Protein AF-A0A662C7W1-F1 (afdb_monomer_lite)

Structure (mmCIF, N/CA/C/O backbone):
data_AF-A0A662C7W1-F1
#
_entry.id   AF-A0A662C7W1-F1
#
loop_
_atom_site.group_PDB
_atom_site.id
_atom_site.type_symbol
_atom_site.label_atom_id
_atom_site.label_alt_id
_atom_site.label_comp_id
_atom_site.label_asym_id
_atom_site.label_entity_id
_atom_site.label_seq_id
_atom_site.pdbx_PDB_ins_code
_atom_site.Cartn_x
_atom_site.Cartn_y
_atom_site.Cartn_z
_atom_site.occupancy
_atom_site.B_iso_or_equiv
_atom_site.auth_seq_id
_atom_site.auth_comp_id
_atom_site.auth_asym_id
_atom_site.auth_atom_id
_atom_site.pdbx_PDB_model_num
ATOM 1 N N . MET A 1 1 ? 20.748 60.302 4.204 1.00 39.91 1 MET A N 1
ATOM 2 C CA . MET A 1 1 ? 20.118 58.971 4.058 1.00 39.91 1 MET A CA 1
ATOM 3 C C . MET A 1 1 ? 19.161 58.757 5.213 1.00 39.91 1 MET A C 1
ATOM 5 O O . MET A 1 1 ? 19.479 59.117 6.335 1.00 39.91 1 MET A O 1
ATOM 9 N N . HIS A 1 2 ? 17.959 58.301 4.883 1.00 37.44 2 HIS A N 1
ATOM 10 C CA . HIS A 1 2 ? 16.747 58.373 5.692 1.00 37.44 2 HIS A CA 1
ATOM 11 C C . HIS A 1 2 ? 16.745 57.435 6.906 1.00 37.44 2 HIS A C 1
ATOM 13 O O . HIS A 1 2 ? 16.838 56.223 6.739 1.00 37.44 2 HIS A O 1
ATOM 19 N N . HIS A 1 3 ? 16.503 57.978 8.100 1.00 33.84 3 HIS A N 1
ATOM 20 C CA . HIS A 1 3 ? 15.963 57.201 9.214 1.00 33.84 3 HIS A CA 1
ATOM 21 C C . HIS A 1 3 ? 14.438 57.329 9.191 1.00 33.84 3 HIS A C 1
ATOM 23 O O . HIS A 1 3 ? 13.890 58.416 9.371 1.00 33.84 3 HIS A O 1
ATOM 29 N N . LYS A 1 4 ? 13.755 56.221 8.883 1.00 37.25 4 LYS A N 1
ATOM 30 C CA . LYS A 1 4 ? 12.296 56.119 8.945 1.00 37.25 4 LYS A CA 1
ATOM 31 C C . LYS A 1 4 ? 11.876 55.995 10.409 1.00 37.25 4 LYS A C 1
ATOM 33 O O . LYS A 1 4 ? 12.282 55.065 11.098 1.00 37.25 4 LYS A O 1
ATOM 38 N N . LEU A 1 5 ? 11.072 56.956 10.847 1.00 31.69 5 LEU A N 1
ATOM 39 C CA . LEU A 1 5 ? 10.383 56.989 12.129 1.00 31.69 5 LEU A CA 1
ATOM 40 C C . LEU A 1 5 ? 9.289 55.904 12.118 1.00 31.69 5 LEU A C 1
ATOM 42 O O . LEU A 1 5 ? 8.396 55.946 11.272 1.00 31.69 5 LEU A O 1
ATOM 46 N N . LEU A 1 6 ? 9.372 54.920 13.015 1.00 32.22 6 LEU A N 1
ATOM 47 C CA . LEU A 1 6 ? 8.324 53.917 13.210 1.00 32.22 6 LEU A CA 1
ATOM 48 C C . LEU A 1 6 ? 7.385 54.422 14.315 1.00 32.22 6 LEU A C 1
ATOM 50 O O . LEU A 1 6 ? 7.756 54.444 15.486 1.00 32.22 6 LEU A O 1
ATOM 54 N N . TYR A 1 7 ? 6.183 54.857 13.939 1.00 35.62 7 TYR A N 1
ATOM 55 C CA . TYR A 1 7 ? 5.106 55.150 14.885 1.00 35.62 7 TYR A CA 1
ATOM 56 C C . TYR A 1 7 ? 4.456 53.834 15.319 1.00 35.62 7 TYR A C 1
ATOM 58 O O . TYR A 1 7 ? 3.805 53.170 14.515 1.00 35.62 7 TYR A O 1
ATOM 66 N N . ILE A 1 8 ? 4.614 53.464 16.589 1.00 36.38 8 ILE A N 1
ATOM 67 C CA . ILE A 1 8 ? 3.812 52.412 17.219 1.00 36.38 8 ILE A CA 1
ATOM 68 C C . ILE A 1 8 ? 2.593 53.092 17.845 1.00 36.38 8 ILE A C 1
ATOM 70 O O . ILE A 1 8 ? 2.712 53.838 18.814 1.00 36.38 8 ILE A O 1
ATOM 74 N N . PHE A 1 9 ? 1.421 52.852 17.259 1.00 34.59 9 PHE A N 1
ATOM 75 C CA . PHE A 1 9 ? 0.131 53.204 17.843 1.00 34.59 9 PHE A CA 1
ATOM 76 C C . PHE A 1 9 ? -0.230 52.139 18.884 1.00 34.59 9 PHE A C 1
ATOM 78 O O . PHE A 1 9 ? -0.552 51.006 18.533 1.00 34.59 9 PHE A O 1
ATOM 85 N N . LEU A 1 10 ? -0.168 52.496 20.167 1.00 30.09 10 LEU A N 1
ATOM 86 C CA . LEU A 1 10 ? -0.700 51.678 21.253 1.00 30.09 10 LEU A CA 1
ATOM 87 C C . LEU A 1 10 ? -2.169 52.073 21.467 1.00 30.09 10 LEU A C 1
ATOM 89 O O . LEU A 1 10 ? -2.463 53.054 22.147 1.00 30.09 10 LEU A O 1
ATOM 93 N N . LEU A 1 11 ? -3.092 51.342 20.840 1.00 33.44 11 LEU A N 1
ATOM 94 C CA . LEU A 1 11 ? -4.525 51.473 21.108 1.00 33.44 11 LEU A CA 1
ATOM 95 C C . LEU A 1 11 ? -4.892 50.605 22.314 1.00 33.44 11 LEU A C 1
ATOM 97 O O . LEU A 1 11 ? -4.971 49.383 22.221 1.00 33.44 11 LEU A O 1
ATOM 101 N N . VAL A 1 12 ? -5.122 51.258 23.452 1.00 38.72 12 VAL A N 1
ATOM 102 C CA . VAL A 1 12 ? -5.765 50.656 24.622 1.00 38.72 12 VAL A CA 1
ATOM 103 C C . VAL A 1 12 ? -7.270 50.668 24.370 1.00 38.72 12 VAL A C 1
ATOM 105 O O . VAL A 1 12 ? -7.912 51.711 24.480 1.00 38.72 12 VAL A O 1
ATOM 108 N N . PHE A 1 13 ? -7.839 49.517 24.013 1.00 34.19 13 PHE A N 1
ATOM 109 C CA . PHE A 1 13 ? -9.287 49.329 24.046 1.00 34.19 13 PHE A CA 1
ATOM 110 C C . PHE A 1 13 ? -9.707 48.919 25.460 1.00 34.19 13 PHE A C 1
ATOM 112 O O . PHE A 1 13 ? -9.527 47.779 25.880 1.00 34.19 13 PHE A O 1
ATOM 119 N N . LEU A 1 14 ? -10.274 49.879 26.192 1.00 36.47 14 LEU A N 1
ATOM 120 C CA . LEU A 1 14 ? -11.152 49.623 27.330 1.00 36.47 14 LEU A CA 1
ATOM 121 C C . LEU A 1 14 ? -12.483 49.110 26.770 1.00 36.47 14 LEU A C 1
ATOM 123 O O . LEU A 1 14 ? -13.273 49.893 26.245 1.00 36.47 14 LEU A O 1
ATOM 127 N N . ALA A 1 15 ? -12.717 47.802 26.856 1.00 36.62 15 ALA A N 1
ATOM 128 C CA . ALA A 1 15 ? -14.035 47.224 26.633 1.00 36.62 15 ALA A CA 1
ATOM 129 C C . ALA A 1 15 ? -14.691 46.949 27.989 1.00 36.62 15 ALA A C 1
ATOM 131 O O . ALA A 1 15 ? -14.166 46.215 28.827 1.00 36.62 15 ALA A O 1
ATOM 132 N N . SER A 1 16 ? -15.820 47.621 28.192 1.00 37.81 16 SER A N 1
ATOM 133 C CA . SER A 1 16 ? -16.699 47.542 29.347 1.00 37.81 16 SER A CA 1
ATOM 134 C C . SER A 1 16 ? -17.181 46.120 29.627 1.00 37.81 16 SER A C 1
ATOM 136 O O . SER A 1 16 ? -17.559 45.382 28.722 1.00 37.81 16 SER A O 1
ATOM 138 N N . SER A 1 17 ? -17.235 45.794 30.917 1.00 38.53 17 SER A N 1
ATOM 139 C CA . SER A 1 17 ? -17.962 44.654 31.467 1.00 38.53 17 SER A CA 1
ATOM 140 C C . SER A 1 17 ? -19.455 44.769 31.143 1.00 38.53 17 SER A C 1
ATOM 142 O O . SER A 1 17 ? -20.120 45.709 31.583 1.00 38.53 17 SER A O 1
ATOM 144 N N . CYS A 1 18 ? -19.967 43.807 30.381 1.00 36.31 18 CYS A N 1
ATOM 145 C CA . CYS A 1 18 ? -21.354 43.366 30.433 1.00 36.31 18 CYS A CA 1
ATOM 146 C C . CYS A 1 18 ? -21.353 41.841 30.310 1.00 36.31 18 CYS A C 1
ATOM 148 O O . CYS A 1 18 ? -20.955 41.272 29.298 1.00 36.31 18 CYS A O 1
ATOM 150 N N . ASP A 1 19 ? -21.740 41.232 31.421 1.00 43.69 19 ASP A N 1
ATOM 151 C CA . ASP A 1 19 ? -21.987 39.822 31.668 1.00 43.69 19 ASP A CA 1
ATOM 152 C C . ASP A 1 19 ? -23.007 39.243 30.677 1.00 43.69 19 ASP A C 1
ATOM 154 O O . ASP A 1 19 ? -24.147 39.702 30.643 1.00 43.69 19 ASP A O 1
ATOM 158 N N . MET A 1 20 ? -22.599 38.245 29.887 1.00 39.12 20 MET A N 1
ATOM 159 C CA . MET A 1 20 ? -23.494 37.263 29.270 1.00 39.12 20 MET A CA 1
ATOM 160 C C . MET A 1 20 ? -22.739 35.949 29.008 1.00 39.12 20 MET A C 1
ATOM 162 O O . MET A 1 20 ? -21.959 35.854 28.067 1.00 39.12 20 MET A O 1
ATOM 166 N N . GLY A 1 21 ? -23.038 34.938 29.829 1.00 34.22 21 GLY A N 1
ATOM 167 C CA . GLY A 1 21 ? -23.134 33.528 29.428 1.00 34.22 21 GLY A CA 1
ATOM 168 C C . GLY A 1 21 ? -21.837 32.828 29.025 1.00 34.22 21 GLY A C 1
ATOM 169 O O . GLY A 1 21 ? -21.459 32.819 27.860 1.00 34.22 21 GLY A O 1
ATOM 170 N N . GLY A 1 22 ? -21.202 32.157 29.987 1.00 35.81 22 GLY A N 1
ATOM 171 C CA . GLY A 1 22 ? -20.103 31.238 29.715 1.00 35.81 22 GLY A CA 1
ATOM 172 C C . GLY A 1 22 ? -20.559 29.987 28.959 1.00 35.81 22 GLY A C 1
ATOM 173 O O . GLY A 1 22 ? -21.435 29.263 29.427 1.00 35.81 22 GLY A O 1
ATOM 174 N N . GLU A 1 23 ? -19.895 29.690 27.845 1.00 40.47 23 GLU A N 1
ATOM 175 C CA . GLU A 1 23 ? -19.759 28.326 27.341 1.00 40.47 23 GLU A CA 1
ATOM 176 C C . GLU A 1 23 ? -18.405 27.794 27.812 1.00 40.47 23 GLU A C 1
ATOM 178 O O . GLU A 1 23 ? -17.335 28.239 27.392 1.00 40.47 23 GLU A O 1
ATOM 183 N N . GLY A 1 24 ? -18.466 26.892 28.790 1.00 37.59 24 GLY A N 1
ATOM 184 C CA . GLY A 1 24 ? -17.300 26.267 29.385 1.00 37.59 24 GLY A CA 1
ATOM 185 C C . GLY A 1 24 ? -16.669 25.260 28.433 1.00 37.59 24 GLY A C 1
ATOM 186 O O . GLY A 1 24 ? -17.181 24.157 28.265 1.00 37.59 24 GLY A O 1
ATOM 187 N N . GLY A 1 25 ? -15.486 25.588 27.920 1.00 42.88 25 GLY A N 1
ATOM 188 C CA . GLY A 1 25 ? -14.452 24.582 27.689 1.00 42.88 25 GLY A CA 1
ATOM 189 C C . GLY A 1 25 ? -13.950 24.087 29.045 1.00 42.88 25 GLY A C 1
ATOM 190 O O . GLY A 1 25 ? -12.910 24.531 29.521 1.00 42.88 25 GLY A O 1
ATOM 191 N N . GLY A 1 26 ? -14.751 23.266 29.725 1.00 41.22 26 GLY A N 1
ATOM 192 C CA . GLY A 1 26 ? -14.381 22.679 31.007 1.00 41.22 26 GLY A CA 1
ATOM 193 C C . GLY A 1 26 ? -13.356 21.571 30.800 1.00 41.22 26 GLY A C 1
ATOM 194 O O . GLY A 1 26 ? -13.599 20.645 30.027 1.00 41.22 26 GLY A O 1
ATOM 195 N N . GLU A 1 27 ? -12.227 21.640 31.506 1.00 53.50 27 GLU A N 1
ATOM 196 C CA . GLU A 1 27 ? -11.395 20.456 31.720 1.00 53.50 27 GLU A CA 1
ATOM 197 C C . GLU A 1 27 ? -12.266 19.332 32.315 1.00 53.50 27 GLU A C 1
ATOM 199 O O . GLU A 1 27 ? -13.132 19.615 33.154 1.00 53.50 27 GLU A O 1
ATOM 204 N N . PRO A 1 28 ? -12.083 18.067 31.891 1.00 57.25 28 PRO A N 1
ATOM 205 C CA . PRO A 1 28 ? -12.883 16.958 32.388 1.00 57.25 28 PRO A CA 1
ATOM 206 C C . PRO A 1 28 ? -12.831 16.906 33.918 1.00 57.25 28 PRO A C 1
ATOM 208 O O . PRO A 1 28 ? -11.761 16.813 34.521 1.00 57.25 28 PRO A O 1
ATOM 211 N N . GLY A 1 29 ? -14.007 16.976 34.547 1.00 54.88 29 GLY A N 1
ATOM 212 C CA . GLY A 1 29 ? -14.132 16.928 35.998 1.00 54.88 29 GLY A CA 1
ATOM 213 C C . GLY A 1 29 ? -13.579 15.618 36.578 1.00 54.88 29 GLY A C 1
ATOM 214 O O . GLY A 1 29 ? -13.502 14.607 35.865 1.00 54.88 29 GLY A O 1
ATOM 215 N N . PRO A 1 30 ? -13.213 15.603 37.874 1.00 56.12 30 PRO A N 1
ATOM 216 C CA . PRO A 1 30 ? -12.701 14.410 38.540 1.00 56.12 30 PRO A CA 1
ATOM 217 C C . PRO A 1 30 ? -13.696 13.249 38.389 1.00 56.12 30 PRO A C 1
ATOM 219 O O . PRO A 1 30 ? -14.831 13.333 38.851 1.00 56.12 30 PRO A O 1
ATOM 222 N N . GLY A 1 31 ? -13.268 12.180 37.709 1.00 75.62 31 GLY A N 1
ATOM 223 C CA . GLY A 1 31 ? -14.084 10.991 37.428 1.00 75.62 31 GLY A CA 1
ATOM 224 C C . GLY A 1 31 ? -14.527 10.814 35.970 1.00 75.62 31 GLY A C 1
ATOM 225 O O . GLY A 1 31 ? -15.087 9.769 35.653 1.00 75.62 31 GLY A O 1
ATOM 226 N N . THR A 1 32 ? -14.254 11.773 35.079 1.00 84.50 32 THR A N 1
ATOM 227 C CA . THR A 1 32 ? -14.499 11.598 33.634 1.00 84.50 32 THR A CA 1
ATOM 228 C C . THR A 1 32 ? -13.403 10.716 33.026 1.00 84.50 32 THR A C 1
ATOM 230 O O . THR A 1 32 ? -12.219 11.005 33.253 1.00 84.50 32 THR A O 1
ATOM 233 N N . PRO A 1 33 ? -13.747 9.665 32.259 1.00 94.25 33 PRO A N 1
ATOM 234 C CA . PRO A 1 33 ? -12.747 8.841 31.601 1.00 94.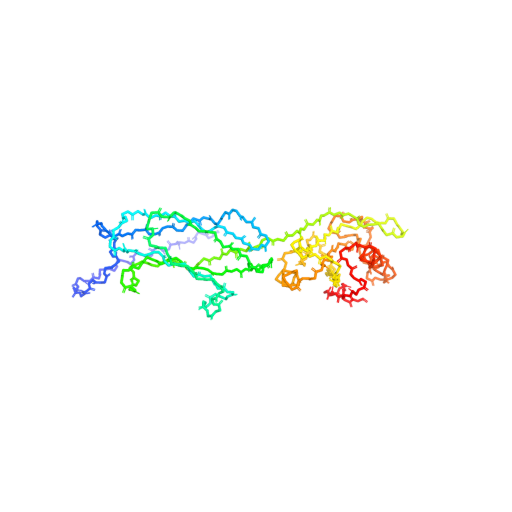25 33 PRO A CA 1
ATOM 235 C C . PRO A 1 33 ? -12.017 9.647 30.525 1.00 94.25 33 PRO A C 1
ATOM 237 O O . PRO A 1 33 ? -12.623 10.426 29.794 1.00 94.25 33 PRO A O 1
ATOM 240 N N . VAL A 1 34 ? -10.706 9.451 30.413 1.00 94.88 34 VAL A N 1
ATOM 241 C CA . VAL A 1 34 ? -9.881 10.068 29.368 1.00 94.88 34 VAL A CA 1
ATOM 242 C C . VAL A 1 34 ? -9.319 8.966 28.492 1.00 94.88 34 VAL A C 1
ATOM 244 O O . VAL A 1 34 ? -8.463 8.195 28.928 1.00 94.88 34 VAL A O 1
ATOM 247 N N . LEU A 1 35 ? -9.800 8.902 27.254 1.00 97.12 35 LEU A N 1
ATOM 248 C CA . LEU A 1 35 ? -9.321 7.973 26.240 1.00 97.12 35 LEU A CA 1
ATOM 249 C C . LEU A 1 35 ? -8.153 8.593 25.472 1.00 97.12 35 LEU A C 1
ATOM 251 O O . LEU A 1 35 ? -8.289 9.650 24.859 1.00 97.12 35 LEU A O 1
ATOM 255 N N . LYS A 1 36 ? -7.009 7.910 25.461 1.00 97.19 36 LYS A N 1
ATOM 256 C CA . LYS A 1 36 ? -5.851 8.276 24.646 1.00 97.19 36 LYS A CA 1
ATOM 257 C C . LYS A 1 36 ? -5.518 7.142 23.688 1.00 97.19 36 LYS A C 1
ATOM 259 O O . LYS A 1 36 ? -5.160 6.052 24.127 1.00 97.19 36 LYS A O 1
ATOM 264 N N . ILE A 1 37 ? -5.593 7.426 22.392 1.00 98.06 37 ILE A N 1
ATOM 265 C CA . ILE A 1 37 ? -5.165 6.493 21.346 1.00 98.06 37 ILE A CA 1
ATOM 266 C C . ILE A 1 37 ? -3.641 6.485 21.259 1.00 98.06 37 ILE A C 1
ATOM 268 O O . ILE A 1 37 ? -3.002 7.537 21.330 1.00 98.06 37 ILE A O 1
ATOM 272 N N . LEU A 1 38 ? -3.075 5.291 21.129 1.00 98.12 38 LEU A N 1
ATOM 273 C CA . LEU A 1 38 ? -1.649 5.051 20.955 1.00 98.12 38 LEU A CA 1
ATOM 274 C C . LEU A 1 38 ? -1.386 4.543 19.532 1.00 98.12 38 LEU A C 1
ATOM 276 O O . LEU A 1 38 ? -2.312 4.126 18.834 1.00 98.12 38 LEU A O 1
ATOM 280 N N . GLU A 1 39 ? -0.123 4.578 19.112 1.00 97.50 39 GLU A N 1
ATOM 281 C CA . GLU A 1 39 ? 0.267 4.093 17.787 1.00 97.50 39 GLU A CA 1
ATOM 282 C C . GLU A 1 39 ? -0.131 2.620 17.590 1.00 97.50 39 GLU A C 1
ATOM 284 O O . GLU A 1 39 ? 0.021 1.808 18.517 1.00 97.50 39 GLU A O 1
ATOM 289 N N . PRO A 1 40 ? -0.626 2.250 16.397 1.00 98.00 40 PRO A N 1
ATOM 290 C CA . PRO A 1 40 ? -0.824 0.857 16.039 1.00 98.00 40 PRO A CA 1
ATOM 291 C C . PRO A 1 40 ? 0.476 0.050 16.133 1.00 98.00 40 PRO A C 1
ATOM 293 O O . PRO A 1 40 ? 1.580 0.561 15.936 1.00 98.00 40 PRO A O 1
ATOM 296 N N . SER A 1 41 ? 0.347 -1.236 16.429 1.00 98.00 41 SER A N 1
ATOM 297 C CA . SER A 1 41 ? 1.464 -2.178 16.525 1.00 98.00 41 SER A CA 1
ATOM 298 C C . SER A 1 41 ? 1.125 -3.486 15.805 1.00 98.00 41 SER A C 1
ATOM 300 O O . SER A 1 41 ? 0.058 -3.608 15.209 1.00 98.00 41 SER A O 1
ATOM 302 N N . ALA A 1 42 ? 2.045 -4.459 15.813 1.00 96.75 42 ALA A N 1
ATOM 303 C CA . ALA A 1 42 ? 1.850 -5.772 15.180 1.00 96.75 42 ALA A CA 1
ATOM 304 C C . ALA A 1 42 ? 1.353 -5.683 13.719 1.00 96.75 42 ALA A C 1
ATOM 306 O O . ALA A 1 42 ? 0.450 -6.406 13.302 1.00 96.75 42 ALA A O 1
ATOM 307 N N . MET A 1 43 ? 1.938 -4.757 12.954 1.00 97.69 43 MET A N 1
ATOM 308 C CA . MET A 1 43 ? 1.568 -4.505 11.563 1.00 97.69 43 MET A CA 1
ATOM 309 C C . MET A 1 43 ? 1.845 -5.732 10.692 1.00 97.69 43 MET A C 1
ATOM 311 O O . MET A 1 43 ? 2.949 -6.278 10.705 1.00 97.69 43 MET A O 1
ATOM 315 N N . SER A 1 44 ? 0.856 -6.124 9.896 1.00 97.56 44 SER A N 1
ATOM 316 C CA . SER A 1 44 ? 0.951 -7.207 8.919 1.00 97.56 44 SER A CA 1
ATOM 317 C C . SER A 1 44 ? 0.229 -6.831 7.626 1.00 97.56 44 SER A C 1
ATOM 319 O O . SER A 1 44 ? -0.444 -5.798 7.548 1.00 97.56 44 SER A O 1
ATOM 321 N N . GLU A 1 45 ? 0.349 -7.683 6.609 1.00 97.56 45 GLU A N 1
ATOM 322 C CA . GLU A 1 45 ? -0.344 -7.476 5.336 1.00 97.56 45 GLU A CA 1
ATOM 323 C C . GLU A 1 45 ? -1.860 -7.576 5.464 1.00 97.56 45 GLU A C 1
ATOM 325 O O . GLU A 1 45 ? -2.571 -7.065 4.620 1.00 97.56 45 GLU A O 1
ATOM 330 N N . THR A 1 46 ? -2.380 -8.237 6.495 1.00 96.88 46 THR A N 1
ATOM 331 C CA . THR A 1 46 ? -3.824 -8.488 6.614 1.00 96.88 46 THR A CA 1
ATOM 332 C C . THR A 1 46 ? -4.393 -8.007 7.937 1.00 96.88 46 THR A C 1
ATOM 334 O O . THR A 1 46 ? -5.513 -8.360 8.298 1.00 96.88 46 THR A O 1
ATOM 337 N N . GLY A 1 47 ? -3.644 -7.202 8.688 1.00 97.88 47 GLY A N 1
ATOM 338 C CA . GLY A 1 47 ? -4.038 -6.869 10.045 1.00 97.88 47 GLY A CA 1
ATOM 339 C C . GLY A 1 47 ? -3.068 -5.976 10.795 1.00 97.88 47 GLY A C 1
ATOM 340 O O . GLY A 1 47 ? -1.937 -5.740 10.366 1.00 97.88 47 GLY A O 1
ATOM 341 N N . PHE A 1 48 ? -3.533 -5.499 11.940 1.00 98.62 48 PHE A N 1
ATOM 342 C CA . PHE A 1 48 ? -2.796 -4.653 12.870 1.00 98.62 48 PHE A CA 1
ATOM 343 C C . PHE A 1 48 ? -3.426 -4.728 14.262 1.00 98.62 48 PHE A C 1
ATOM 345 O O . PHE A 1 48 ? -4.584 -5.117 14.429 1.00 98.62 48 PHE A O 1
ATOM 352 N N . GLN A 1 49 ? -2.667 -4.305 15.268 1.00 98.56 49 GLN A N 1
ATOM 353 C CA . GLN A 1 49 ? -3.146 -4.096 16.626 1.00 98.56 49 GLN A CA 1
ATOM 354 C C . GLN A 1 49 ? -3.404 -2.606 16.867 1.00 98.56 49 GLN A C 1
ATOM 356 O O . GLN A 1 49 ? -2.512 -1.783 16.663 1.00 98.56 49 GLN A O 1
ATOM 361 N N . LEU A 1 50 ? -4.604 -2.254 17.332 1.00 98.62 50 LEU A N 1
ATOM 362 C CA . LEU A 1 50 ? -4.931 -0.907 17.801 1.00 98.62 50 LEU A CA 1
ATOM 363 C C . LEU A 1 50 ? -4.775 -0.833 19.313 1.00 98.62 50 LEU A C 1
ATOM 365 O O . LEU A 1 50 ? -5.225 -1.726 20.022 1.00 98.62 50 LEU A O 1
ATOM 369 N N . ASN A 1 51 ? -4.156 0.244 19.790 1.00 98.31 51 ASN A N 1
ATOM 370 C CA . ASN A 1 51 ? -3.747 0.408 21.180 1.00 98.31 51 ASN A CA 1
ATOM 371 C C . ASN A 1 51 ? -4.342 1.687 21.773 1.00 98.31 51 ASN A C 1
ATOM 373 O O . ASN A 1 51 ? -4.424 2.720 21.103 1.00 98.31 51 ASN A O 1
ATOM 377 N N . TRP A 1 52 ? -4.700 1.653 23.052 1.00 98.25 52 TRP A N 1
ATOM 378 C CA . TRP A 1 52 ? -5.172 2.823 23.786 1.00 98.25 52 TRP A CA 1
ATOM 379 C C . TRP A 1 52 ? -4.809 2.742 25.270 1.00 98.25 52 TRP A C 1
ATOM 381 O O . TRP A 1 52 ? -4.410 1.710 25.803 1.00 98.25 52 TRP A O 1
ATOM 391 N N . SER A 1 53 ? -4.959 3.866 25.959 1.00 97.38 53 SER A N 1
ATOM 392 C CA . SER A 1 53 ? -4.909 3.938 27.416 1.00 97.38 53 SER A CA 1
ATOM 393 C C . SER A 1 53 ? -6.088 4.755 27.919 1.00 97.38 53 SER A C 1
ATOM 395 O O . SER A 1 53 ? -6.385 5.807 27.347 1.00 97.38 53 SER A O 1
ATOM 397 N N . ILE A 1 54 ? -6.723 4.292 28.992 1.00 96.62 54 ILE A N 1
ATOM 398 C CA . ILE A 1 54 ? -7.849 4.976 29.628 1.00 96.62 54 ILE A CA 1
ATOM 399 C C . ILE A 1 54 ? -7.415 5.433 31.017 1.00 96.62 54 ILE A C 1
ATOM 401 O O . ILE A 1 54 ? -7.035 4.617 31.856 1.00 96.62 54 ILE A O 1
ATOM 405 N N . LEU A 1 55 ? -7.471 6.738 31.266 1.00 94.38 55 LEU A N 1
ATOM 406 C CA . LEU A 1 55 ? -7.306 7.301 32.606 1.00 94.38 55 LEU A CA 1
ATOM 407 C C . LEU A 1 55 ? -8.691 7.495 33.229 1.00 94.38 55 LEU A C 1
ATOM 409 O O . LEU A 1 55 ? -9.631 7.844 32.522 1.00 94.38 55 LEU A O 1
ATOM 413 N N . ASN A 1 56 ? -8.812 7.287 34.543 1.00 92.88 56 ASN A N 1
ATOM 414 C CA . ASN A 1 56 ? -10.080 7.353 35.287 1.00 92.88 56 ASN A CA 1
ATOM 415 C C . ASN A 1 56 ? -11.185 6.449 34.691 1.00 92.88 56 ASN A C 1
ATOM 417 O O . ASN A 1 56 ? -12.203 6.965 34.233 1.00 92.88 56 ASN A O 1
ATOM 421 N N . PRO A 1 57 ? -11.012 5.111 34.667 1.00 91.38 57 PRO A N 1
ATOM 422 C CA . PRO A 1 57 ? -11.923 4.199 33.977 1.00 91.38 57 PRO A CA 1
ATOM 423 C C . PRO A 1 57 ? -13.262 4.025 34.721 1.00 91.38 57 PRO A C 1
ATOM 425 O O . PRO A 1 57 ? -13.509 3.009 35.367 1.00 91.38 57 PRO A O 1
ATOM 428 N N . ALA A 1 58 ? -14.124 5.037 34.668 1.00 91.69 58 ALA A N 1
ATOM 429 C CA . ALA A 1 58 ? -15.436 5.063 35.302 1.00 91.69 58 ALA A CA 1
ATOM 430 C C . ALA A 1 58 ? -16.495 5.613 34.335 1.00 91.69 58 ALA A C 1
ATOM 432 O O . ALA A 1 58 ? -16.181 6.343 33.399 1.00 91.69 58 ALA A O 1
ATOM 433 N N . GLY A 1 59 ? -17.765 5.271 34.565 1.00 92.19 59 GLY A N 1
ATOM 434 C CA . GLY A 1 59 ? -18.893 5.830 33.808 1.00 92.19 59 GLY A CA 1
ATOM 435 C C . GLY A 1 59 ? -19.170 5.192 32.441 1.00 92.19 59 GLY A C 1
ATOM 436 O O . GLY A 1 59 ? -20.076 5.651 31.753 1.00 92.19 59 GLY A O 1
ATOM 437 N N . PHE A 1 60 ? -18.454 4.129 32.065 1.00 95.31 60 PHE A N 1
ATOM 438 C CA . PHE A 1 60 ? -18.688 3.326 30.860 1.00 95.31 60 PHE A CA 1
ATOM 439 C C . PHE A 1 60 ? -18.552 1.832 31.184 1.00 95.31 60 PHE A C 1
ATOM 441 O O . PHE A 1 60 ? -17.916 1.465 32.173 1.00 95.31 60 PHE A O 1
ATOM 448 N N . ASN A 1 61 ? -19.175 0.971 30.381 1.00 95.56 61 ASN A N 1
ATOM 449 C CA . ASN A 1 61 ? -19.129 -0.487 30.545 1.00 95.56 61 AS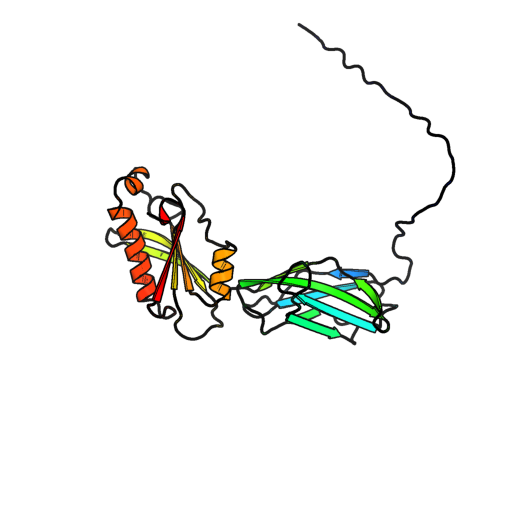N A CA 1
ATOM 450 C C . ASN A 1 61 ? -18.679 -1.228 29.281 1.00 95.56 61 ASN A C 1
ATOM 452 O O . ASN A 1 61 ? -18.539 -2.448 29.309 1.00 95.56 61 ASN A O 1
ATOM 456 N N . THR A 1 62 ? -18.426 -0.485 28.204 1.00 97.31 62 THR A N 1
ATOM 457 C CA . THR A 1 62 ? -18.113 -1.041 26.896 1.00 97.31 62 THR A CA 1
ATOM 458 C C . THR A 1 62 ? -17.087 -0.173 26.174 1.00 97.31 62 THR A C 1
ATOM 460 O O . THR A 1 62 ? -17.172 1.056 26.219 1.00 97.31 62 THR A O 1
ATOM 463 N N . ILE A 1 63 ? -16.138 -0.807 25.485 1.00 98.25 63 ILE A N 1
ATOM 464 C CA . ILE A 1 63 ? -15.261 -0.170 24.495 1.00 98.25 63 ILE A CA 1
ATOM 465 C C . ILE A 1 63 ? -15.708 -0.643 23.114 1.00 98.25 63 ILE A C 1
ATOM 467 O O . ILE A 1 63 ? -15.717 -1.838 22.840 1.00 98.25 63 ILE A O 1
ATOM 471 N N . GLU A 1 64 ? -16.081 0.289 22.252 1.00 98.19 64 GLU A N 1
ATOM 472 C CA . GLU A 1 64 ? -16.431 0.043 20.857 1.00 98.19 64 GLU A CA 1
ATOM 473 C C . GLU A 1 64 ? -15.276 0.491 19.965 1.00 98.19 64 GLU A C 1
ATOM 475 O O . GLU A 1 64 ? -14.713 1.567 20.166 1.00 98.19 64 GLU A O 1
ATOM 480 N N . VAL A 1 65 ? -14.923 -0.321 18.973 1.00 98.44 65 VAL A N 1
ATOM 481 C CA . VAL A 1 65 ? -13.907 0.019 17.977 1.00 98.44 65 VAL A CA 1
ATOM 482 C C . VAL A 1 65 ? -14.468 -0.240 16.590 1.00 98.44 65 VAL A C 1
ATOM 484 O O . VAL A 1 65 ? -14.901 -1.349 16.268 1.00 98.44 65 VAL A O 1
ATOM 487 N N . LEU A 1 66 ? -14.420 0.794 15.761 1.00 98.44 66 LEU A N 1
ATOM 488 C CA . LEU A 1 66 ? -14.875 0.771 14.378 1.00 98.44 66 LEU A CA 1
ATOM 489 C C . LEU A 1 66 ? -13.680 0.937 13.449 1.00 98.44 66 LEU A C 1
ATOM 491 O O . LEU A 1 66 ? -12.863 1.824 13.681 1.00 98.44 66 LEU A O 1
ATOM 495 N N . VAL A 1 67 ? -13.610 0.131 12.389 1.00 98.62 67 VAL A N 1
ATOM 496 C CA . VAL A 1 67 ? -12.613 0.252 11.315 1.00 98.62 67 VAL A CA 1
ATOM 497 C C . VAL A 1 67 ? -13.330 0.346 9.970 1.00 98.62 67 VAL A C 1
ATOM 499 O O . VAL A 1 67 ? -14.157 -0.511 9.651 1.00 98.62 67 VAL A O 1
ATOM 502 N N . SER A 1 68 ? -12.991 1.362 9.180 1.00 98.56 68 SER A N 1
ATOM 503 C CA . SER A 1 68 ? -13.603 1.710 7.894 1.00 98.56 68 SER A CA 1
ATOM 504 C C . SER A 1 68 ? -12.568 1.825 6.776 1.00 98.56 68 SER A C 1
ATOM 506 O O . SER A 1 68 ? -11.408 2.147 7.029 1.00 98.56 68 SER A O 1
ATOM 508 N N . GLU A 1 69 ? -12.994 1.599 5.534 1.00 97.06 69 GLU A N 1
ATOM 509 C CA . GLU A 1 69 ? -12.180 1.837 4.322 1.00 97.06 69 GLU A CA 1
ATOM 510 C C . GLU A 1 69 ? -12.207 3.301 3.839 1.00 97.06 69 GLU A C 1
ATOM 512 O O . GLU A 1 69 ? -11.501 3.663 2.901 1.00 97.06 69 GLU A O 1
ATOM 517 N N . ASP A 1 70 ? -13.030 4.146 4.456 1.00 97.44 70 ASP A N 1
ATOM 518 C CA . ASP A 1 70 ? -13.239 5.553 4.107 1.00 97.44 70 ASP A CA 1
ATOM 519 C C . ASP A 1 70 ? -13.212 6.454 5.349 1.00 97.44 70 ASP A C 1
ATOM 521 O O . ASP A 1 70 ? -13.553 6.033 6.457 1.00 97.44 70 ASP A O 1
ATOM 525 N N . GLU A 1 71 ? -12.811 7.708 5.148 1.00 97.75 71 GLU A N 1
ATOM 526 C CA . GLU A 1 71 ? -12.638 8.697 6.216 1.00 97.75 71 GLU A CA 1
ATOM 527 C C . GLU A 1 71 ? -13.983 9.104 6.840 1.00 97.75 71 GLU A C 1
ATOM 529 O O . GLU A 1 71 ? -14.074 9.386 8.034 1.00 97.75 71 GLU A O 1
ATOM 534 N N . GLU A 1 72 ? -15.053 9.064 6.048 1.00 97.94 72 GLU A N 1
ATOM 535 C CA . GLU A 1 72 ? -16.419 9.377 6.456 1.00 97.94 72 GLU A CA 1
ATOM 536 C C . GLU A 1 72 ? -17.059 8.284 7.328 1.00 97.94 72 GLU A C 1
ATOM 538 O O . GLU A 1 72 ? -18.175 8.466 7.819 1.00 97.94 72 GLU A O 1
ATOM 543 N N . MET A 1 73 ? -16.352 7.170 7.561 1.00 97.50 73 MET A N 1
ATOM 544 C CA . MET A 1 73 ? -16.805 6.033 8.367 1.00 97.50 73 MET A CA 1
ATOM 545 C C . MET A 1 73 ? -18.119 5.414 7.849 1.00 97.50 73 MET A C 1
ATOM 547 O O . MET A 1 73 ? -18.963 4.980 8.635 1.00 97.50 73 MET A O 1
ATOM 551 N N . THR A 1 74 ? -18.307 5.362 6.524 1.00 97.75 74 THR A N 1
ATOM 552 C CA . THR A 1 74 ? -19.510 4.797 5.880 1.00 97.75 74 THR A CA 1
ATOM 553 C C . THR A 1 74 ? -19.344 3.346 5.419 1.00 97.75 74 THR A C 1
ATOM 555 O O . THR A 1 74 ? -20.340 2.643 5.233 1.00 97.75 74 THR A O 1
ATOM 558 N N . LYS A 1 75 ? -18.107 2.859 5.276 1.00 97.62 75 LYS A N 1
ATOM 559 C CA . LYS A 1 75 ? -17.745 1.498 4.852 1.00 97.62 75 LYS A CA 1
ATOM 560 C C . LYS A 1 75 ? -17.045 0.735 5.975 1.00 97.62 75 LYS A C 1
ATOM 562 O O . LYS A 1 75 ? -15.883 0.341 5.854 1.00 97.62 75 LYS A O 1
ATOM 567 N N . ILE A 1 76 ? -17.772 0.508 7.068 1.00 98.19 76 ILE A N 1
ATOM 568 C CA . ILE A 1 76 ? -17.267 -0.256 8.213 1.00 98.19 76 ILE A CA 1
ATOM 569 C C . ILE A 1 76 ? -16.978 -1.701 7.789 1.00 98.19 76 ILE A C 1
ATOM 571 O O . ILE A 1 76 ? -17.886 -2.445 7.419 1.00 98.19 76 ILE A O 1
ATOM 575 N N . VAL A 1 77 ? -15.713 -2.105 7.879 1.00 98.06 77 VAL A N 1
ATOM 576 C CA . VAL A 1 77 ? -15.244 -3.461 7.548 1.00 98.06 77 VAL A CA 1
ATOM 577 C C . VAL A 1 77 ? -14.972 -4.310 8.782 1.00 98.06 77 VAL A C 1
ATOM 579 O O . VAL A 1 77 ? -15.031 -5.538 8.711 1.00 98.06 77 VAL A O 1
ATOM 582 N N . LYS A 1 78 ? -14.684 -3.676 9.924 1.00 98.12 78 LYS A N 1
ATOM 583 C CA . LYS A 1 78 ? -14.566 -4.355 11.214 1.00 98.12 78 LYS A CA 1
ATOM 584 C C . LYS A 1 78 ? -15.255 -3.551 12.304 1.00 98.12 78 LYS A C 1
ATOM 586 O O . LYS A 1 78 ? -15.182 -2.325 12.349 1.00 98.12 78 LYS A O 1
ATOM 591 N N . PHE A 1 79 ? -15.878 -4.291 13.203 1.00 97.12 79 PHE A N 1
ATOM 592 C CA . PHE A 1 79 ? -16.508 -3.802 14.413 1.00 97.12 79 PHE A CA 1
ATOM 593 C C . PHE A 1 79 ? -16.094 -4.730 15.542 1.00 97.12 79 PHE A C 1
ATOM 595 O O . PHE A 1 79 ? -16.118 -5.953 15.372 1.00 97.12 79 PHE A O 1
ATOM 602 N N . MET A 1 80 ? -15.751 -4.171 16.692 1.00 97.69 80 MET A N 1
ATOM 603 C CA . MET A 1 80 ? -15.719 -4.956 17.912 1.00 97.69 80 MET A CA 1
ATOM 604 C C . MET A 1 80 ? -16.245 -4.154 19.094 1.00 97.69 80 MET A C 1
ATOM 606 O O . MET A 1 80 ? -16.156 -2.928 19.153 1.00 97.69 80 MET A O 1
ATOM 610 N N . GLU A 1 81 ? -16.799 -4.913 20.028 1.00 96.88 81 GLU A N 1
ATOM 611 C CA . GLU A 1 81 ? -17.316 -4.445 21.293 1.00 96.88 81 GLU A CA 1
ATOM 612 C C . GLU A 1 81 ? -16.655 -5.258 22.413 1.00 96.88 81 GLU A C 1
ATOM 614 O O . GLU A 1 81 ? -16.738 -6.489 22.434 1.00 96.88 81 GLU A O 1
ATOM 619 N N . LEU A 1 82 ? -15.960 -4.582 23.327 1.00 96.81 82 LEU A N 1
ATOM 620 C CA . LEU A 1 82 ? -15.283 -5.187 24.472 1.00 96.81 82 LEU A CA 1
ATOM 621 C C . LEU A 1 82 ? -16.030 -4.824 25.750 1.00 96.81 82 LEU A C 1
ATOM 623 O O . LEU A 1 82 ? -16.141 -3.651 26.106 1.00 96.81 82 LEU A O 1
ATOM 627 N N . ASN A 1 83 ? -16.479 -5.848 26.472 1.00 95.19 83 ASN A N 1
ATOM 628 C CA . ASN A 1 83 ? -17.030 -5.697 27.822 1.00 95.19 83 ASN A CA 1
ATOM 629 C C . ASN A 1 83 ? -15.933 -5.668 28.899 1.00 95.19 83 ASN A C 1
ATOM 631 O O . ASN A 1 83 ? -16.174 -5.245 30.028 1.00 95.19 83 ASN A O 1
ATOM 635 N N . ASP A 1 84 ? -14.718 -6.106 28.557 1.00 94.31 84 ASP A N 1
ATOM 636 C CA . ASP A 1 84 ? -13.540 -5.886 29.390 1.00 94.31 84 ASP A CA 1
ATOM 637 C C . ASP A 1 84 ? -13.010 -4.465 29.165 1.00 94.31 84 ASP A C 1
ATOM 639 O O . ASP A 1 84 ? -12.208 -4.208 28.268 1.00 94.31 84 ASP A O 1
ATOM 643 N N . ILE A 1 85 ? -13.462 -3.535 30.006 1.00 93.44 85 ILE A N 1
ATOM 644 C CA . ILE A 1 85 ? -13.046 -2.128 29.967 1.00 93.44 85 ILE A CA 1
ATOM 645 C C . ILE A 1 85 ? -11.570 -1.905 30.336 1.00 93.44 85 ILE A C 1
ATOM 647 O O . ILE A 1 85 ? -11.081 -0.781 30.230 1.00 93.44 85 ILE A O 1
ATOM 651 N N . SER A 1 86 ? -10.867 -2.946 30.798 1.00 94.00 86 SER A N 1
ATOM 652 C CA . SER A 1 86 ? -9.432 -2.890 31.087 1.00 94.00 86 SER A CA 1
ATOM 653 C C . SER A 1 86 ? -8.561 -3.295 29.897 1.00 94.00 86 SER A C 1
ATOM 655 O O . SER A 1 86 ? -7.346 -3.081 29.937 1.00 94.00 86 SER A O 1
ATOM 657 N N . ALA A 1 87 ? -9.165 -3.830 28.828 1.00 95.81 87 ALA A N 1
ATOM 658 C CA . ALA A 1 87 ? -8.465 -4.187 27.605 1.00 95.81 87 ALA A CA 1
ATOM 659 C C . ALA A 1 87 ? -7.729 -2.953 27.043 1.00 95.81 87 ALA A C 1
ATOM 661 O O . ALA A 1 87 ? -8.376 -1.936 26.782 1.00 95.81 87 ALA A O 1
ATOM 662 N N . PRO A 1 88 ? -6.396 -3.005 26.852 1.00 96.56 88 PRO A N 1
ATOM 663 C CA . PRO A 1 88 ? -5.630 -1.863 26.351 1.00 96.56 88 PRO A CA 1
ATOM 664 C C . PRO A 1 88 ? -5.459 -1.876 24.828 1.00 96.56 88 PRO A C 1
ATOM 666 O O . PRO A 1 88 ? -4.852 -0.966 24.262 1.00 96.56 88 PRO A O 1
ATOM 669 N N . TYR A 1 89 ? -5.923 -2.932 24.163 1.00 98.06 89 TYR A N 1
ATOM 670 C CA . TYR A 1 89 ? -5.747 -3.104 22.734 1.00 98.06 89 TYR A CA 1
ATOM 671 C C . TYR A 1 89 ? -6.768 -4.062 22.143 1.00 98.06 89 TYR A C 1
ATOM 673 O O . TYR A 1 89 ? -7.475 -4.790 22.843 1.00 98.06 89 TYR A O 1
ATOM 681 N N . VAL A 1 90 ? -6.737 -4.119 20.819 1.00 98.31 90 VAL A N 1
ATOM 682 C CA . VAL A 1 90 ? -7.329 -5.197 20.043 1.00 98.31 90 VAL A CA 1
ATOM 683 C C . VAL A 1 90 ? -6.562 -5.472 18.767 1.00 98.31 90 VAL A C 1
ATOM 685 O O . VAL A 1 90 ? -5.891 -4.593 18.236 1.00 98.31 90 VAL A O 1
ATOM 688 N N . ILE A 1 91 ? -6.687 -6.693 18.266 1.00 98.00 91 ILE A N 1
ATOM 689 C CA . ILE A 1 91 ? -6.079 -7.137 17.024 1.00 98.00 91 ILE A CA 1
ATOM 690 C C . ILE A 1 91 ? -7.182 -7.309 15.984 1.00 98.00 91 ILE A C 1
ATOM 692 O O . ILE A 1 91 ? -8.198 -7.951 16.250 1.00 98.00 91 ILE A O 1
ATOM 696 N N . PHE A 1 92 ? -6.956 -6.743 14.804 1.00 98.12 92 PHE A N 1
ATOM 697 C CA . PHE A 1 92 ? -7.751 -6.992 13.611 1.00 98.12 92 PHE A CA 1
ATOM 698 C C . PHE A 1 92 ? -6.926 -7.772 12.594 1.00 98.12 92 PHE A C 1
ATOM 700 O O . PHE A 1 92 ? -5.752 -7.476 12.381 1.00 98.12 92 PHE A O 1
ATOM 707 N N . ASP A 1 93 ? -7.568 -8.742 11.956 1.00 96.88 93 ASP A N 1
ATOM 708 C CA . ASP A 1 93 ? -7.034 -9.630 10.927 1.00 96.88 93 ASP A CA 1
ATOM 709 C C . ASP A 1 93 ? -7.988 -9.716 9.718 1.00 96.88 93 ASP A C 1
ATOM 711 O O . ASP A 1 93 ? -9.092 -9.166 9.734 1.00 96.88 93 ASP A O 1
ATOM 715 N N . GLY A 1 94 ? -7.584 -10.395 8.640 1.00 95.56 94 GLY A N 1
ATOM 716 C CA . GLY A 1 94 ? -8.416 -10.575 7.441 1.00 95.56 94 GLY A CA 1
ATOM 717 C C . GLY A 1 94 ? -8.790 -9.272 6.719 1.00 95.56 94 GLY A C 1
ATOM 718 O O . GLY A 1 94 ? -9.848 -9.200 6.097 1.00 95.56 94 GLY A O 1
ATOM 719 N N . LEU A 1 95 ? -7.963 -8.235 6.849 1.00 97.00 95 LEU A N 1
ATOM 720 C CA . LEU A 1 95 ? -8.046 -6.985 6.097 1.00 97.00 95 LEU A CA 1
ATOM 721 C C . LEU A 1 95 ? -7.297 -7.107 4.762 1.00 97.00 95 LEU A C 1
ATOM 723 O O . LEU A 1 95 ? -6.456 -7.992 4.590 1.00 97.00 95 LEU A O 1
ATOM 727 N N . LYS A 1 96 ? -7.594 -6.211 3.817 1.00 95.94 96 LYS A N 1
ATOM 728 C CA . LYS A 1 96 ? -6.830 -6.098 2.570 1.00 95.94 96 LYS A CA 1
ATOM 729 C C . LYS A 1 96 ? -5.465 -5.486 2.866 1.00 95.94 96 LYS A C 1
ATOM 731 O O . LYS A 1 96 ? -5.385 -4.528 3.629 1.00 95.94 96 LYS A O 1
ATOM 736 N N . GLY A 1 97 ? -4.422 -6.014 2.231 1.00 97.06 97 GLY A N 1
ATOM 737 C CA . GLY A 1 97 ? -3.073 -5.458 2.319 1.00 97.06 97 GLY A CA 1
ATOM 738 C C . GLY A 1 97 ? -2.902 -4.173 1.533 1.00 97.06 97 GLY A C 1
ATOM 739 O O . GLY A 1 97 ? -3.777 -3.798 0.755 1.00 97.06 97 GLY A O 1
ATOM 740 N N . ALA A 1 98 ? -1.790 -3.471 1.774 1.00 97.44 98 ALA A N 1
ATOM 741 C CA . ALA A 1 98 ? -1.501 -2.161 1.177 1.00 97.44 98 ALA A CA 1
ATOM 742 C C . ALA A 1 98 ? -2.663 -1.140 1.250 1.00 97.44 98 ALA A C 1
ATOM 744 O O . ALA A 1 98 ? -2.744 -0.231 0.425 1.00 97.44 98 ALA A O 1
ATOM 745 N N . THR A 1 99 ? -3.571 -1.279 2.220 1.00 97.31 99 THR A N 1
ATOM 746 C CA . THR A 1 99 ? -4.801 -0.489 2.314 1.00 97.31 99 THR A CA 1
ATOM 747 C C . THR A 1 99 ? -4.765 0.416 3.539 1.00 97.31 99 THR A C 1
ATOM 749 O O . THR A 1 99 ? -4.412 -0.009 4.643 1.00 97.31 99 THR A O 1
ATOM 752 N N . THR A 1 100 ? -5.129 1.685 3.346 1.00 97.31 100 THR A N 1
ATOM 753 C CA . THR A 1 100 ? -5.355 2.625 4.445 1.00 97.31 100 THR A CA 1
ATOM 754 C C . THR A 1 100 ? -6.753 2.411 5.017 1.00 97.31 100 THR A C 1
ATOM 756 O O . THR A 1 100 ? -7.740 2.465 4.291 1.00 97.31 100 THR A O 1
ATOM 759 N N . TYR A 1 101 ? -6.822 2.221 6.327 1.00 98.38 101 TYR A N 1
ATOM 760 C CA . TYR A 1 101 ? -8.047 2.134 7.103 1.00 98.38 101 TYR A CA 1
ATOM 761 C C . TYR A 1 101 ? -8.166 3.325 8.044 1.00 98.38 101 TYR A C 1
ATOM 763 O O . TYR A 1 101 ? -7.164 3.847 8.541 1.00 98.38 101 TYR A O 1
ATOM 771 N N . PHE A 1 102 ? -9.403 3.704 8.335 1.00 98.62 102 PHE A N 1
ATOM 772 C CA . PHE A 1 102 ? -9.758 4.723 9.311 1.00 98.62 102 PHE A CA 1
ATOM 773 C C . PHE A 1 102 ? -10.441 4.068 10.500 1.00 98.62 102 PHE A C 1
ATOM 775 O O . PHE A 1 102 ? -11.154 3.081 10.337 1.00 98.62 102 PHE A O 1
ATOM 782 N N . TYR A 1 103 ? -10.208 4.571 11.707 1.00 98.69 103 TYR A N 1
ATOM 783 C CA . TYR A 1 103 ? -10.793 3.976 12.899 1.00 98.69 103 TYR A CA 1
ATOM 784 C C . TYR A 1 103 ? -11.129 4.993 13.980 1.00 98.69 103 TYR A C 1
ATOM 786 O O . TYR A 1 103 ? -10.531 6.071 14.071 1.00 98.69 103 TYR A O 1
ATOM 794 N N . LYS A 1 104 ? -12.078 4.597 14.828 1.00 98.38 104 LYS A N 1
ATOM 795 C CA . LYS A 1 104 ? -12.461 5.289 16.059 1.00 98.38 104 LYS A CA 1
ATOM 796 C C . LYS A 1 104 ? -12.598 4.292 17.197 1.00 98.38 104 LYS A C 1
ATOM 798 O O . LYS A 1 104 ? -12.975 3.142 16.974 1.00 98.38 104 LYS A O 1
ATOM 803 N N . VAL A 1 105 ? -12.302 4.758 18.405 1.00 98.44 105 VAL A N 1
ATOM 804 C CA . VAL A 1 105 ? -12.550 4.026 19.647 1.00 98.44 105 VAL A CA 1
ATOM 805 C C . VAL A 1 105 ? -13.482 4.864 20.508 1.00 98.44 105 VAL A C 1
ATOM 807 O O . VAL A 1 105 ? -13.213 6.044 20.744 1.00 98.44 105 VAL A O 1
ATOM 810 N N . SER A 1 106 ? -14.553 4.251 20.993 1.00 98.00 106 SER A N 1
ATOM 811 C CA . SER A 1 106 ? -15.592 4.924 21.763 1.00 98.00 106 SER A CA 1
ATOM 812 C C . SER A 1 106 ? -15.847 4.176 23.064 1.00 98.00 106 SER A C 1
ATOM 814 O O . SER A 1 106 ? -15.995 2.958 23.092 1.00 98.00 106 SER A O 1
ATOM 816 N N . LEU A 1 107 ? -15.897 4.910 24.169 1.00 98.00 107 LEU A N 1
ATOM 817 C CA . LEU A 1 107 ? -16.306 4.404 25.473 1.00 98.00 107 LEU A CA 1
ATOM 818 C C . LEU A 1 107 ? -17.815 4.586 25.587 1.00 98.00 107 LEU A C 1
ATOM 820 O O . LEU A 1 107 ? -18.309 5.708 25.447 1.00 98.00 107 LEU A O 1
ATOM 824 N N . LYS A 1 108 ? -18.553 3.504 25.832 1.00 97.12 108 LYS A N 1
ATOM 825 C CA . LYS A 1 108 ? -20.020 3.511 25.844 1.00 97.12 108 LYS A CA 1
ATOM 826 C C . LYS A 1 108 ? -20.581 3.052 27.181 1.00 97.12 108 LYS A C 1
ATOM 828 O O . LYS A 1 108 ? -20.007 2.209 27.869 1.00 97.12 108 LYS A O 1
ATOM 833 N N . ASN A 1 109 ? -21.734 3.610 27.528 1.00 95.50 109 ASN A N 1
ATOM 834 C CA . ASN A 1 109 ? -22.559 3.176 28.645 1.00 95.50 109 ASN A CA 1
ATOM 835 C C . ASN A 1 109 ? -23.982 2.941 28.147 1.00 95.50 109 ASN A C 1
ATOM 837 O O . ASN A 1 109 ? -24.624 3.870 27.658 1.00 95.50 109 ASN A O 1
ATOM 841 N N . GLN A 1 110 ? -24.467 1.702 28.247 1.00 89.56 110 GLN A N 1
ATOM 842 C CA . GLN A 1 110 ? -25.816 1.327 27.793 1.00 89.56 110 GLN A CA 1
ATOM 843 C C . GLN A 1 110 ? -26.110 1.795 26.349 1.00 89.56 110 GLN A C 1
ATOM 845 O O . GLN A 1 110 ? -27.190 2.293 26.043 1.00 89.56 110 GLN A O 1
ATOM 850 N N . GLY A 1 111 ? -25.112 1.690 25.465 1.00 87.81 111 GLY A N 1
ATOM 851 C CA . GLY A 1 111 ? -25.215 2.090 24.058 1.00 87.81 111 GLY A CA 1
ATOM 852 C C . GLY A 1 111 ? -24.998 3.581 23.771 1.00 87.81 111 GLY A C 1
ATOM 853 O O . GLY A 1 111 ? -24.783 3.934 22.614 1.00 87.81 111 GLY A O 1
ATOM 854 N N . SER A 1 112 ? -24.975 4.450 24.786 1.00 94.75 112 SER A N 1
ATOM 855 C CA . SER A 1 112 ? -24.651 5.875 24.617 1.00 94.75 112 SER A CA 1
ATOM 856 C C . SER A 1 112 ? -23.142 6.099 24.644 1.00 94.75 112 SER A C 1
ATOM 858 O O . SER A 1 112 ? -22.455 5.542 25.499 1.00 94.75 112 SER A O 1
ATOM 860 N N . ILE A 1 113 ? -22.628 6.930 23.737 1.00 95.94 113 ILE A N 1
ATOM 861 C CA . ILE A 1 113 ? -21.218 7.340 23.731 1.00 95.94 113 ILE A CA 1
ATOM 862 C C . ILE A 1 113 ? -20.967 8.282 24.912 1.00 95.94 113 ILE A C 1
ATOM 864 O O . ILE A 1 113 ? -21.660 9.282 25.077 1.00 95.94 113 ILE A O 1
ATOM 868 N N . VAL A 1 114 ? -19.965 7.946 25.722 1.00 96.31 114 VAL A N 1
ATOM 869 C CA . VAL A 1 114 ? -19.467 8.761 26.839 1.00 96.31 114 VAL A CA 1
ATOM 870 C C . VAL A 1 114 ? -18.256 9.571 26.386 1.00 96.31 114 VAL A C 1
ATOM 872 O O . VAL A 1 114 ? -18.177 10.767 26.641 1.00 96.31 114 VAL A O 1
ATOM 875 N N . VAL A 1 115 ? -17.324 8.916 25.691 1.00 96.94 115 VAL A N 1
ATOM 876 C CA . VAL A 1 115 ? -16.133 9.520 25.079 1.00 96.94 115 VAL A CA 1
ATOM 877 C C . VAL A 1 115 ? -15.896 8.834 23.746 1.00 96.94 115 VAL A C 1
ATOM 879 O O . VAL A 1 115 ? -16.055 7.622 23.644 1.00 96.94 115 VAL A O 1
ATOM 882 N N . GLU A 1 116 ? -15.478 9.585 22.740 1.00 97.38 116 GLU A N 1
ATOM 883 C CA . GLU A 1 116 ? -15.055 9.059 21.446 1.00 97.38 116 GLU A CA 1
ATOM 884 C C . GLU A 1 116 ? -13.703 9.670 21.082 1.00 97.38 116 GLU A C 1
ATOM 886 O O . GLU A 1 116 ? -13.424 10.827 21.403 1.00 97.38 116 GLU A O 1
ATOM 891 N N . SER A 1 117 ? -12.838 8.879 20.454 1.00 97.88 117 SER A N 1
ATOM 892 C CA . SER A 1 117 ? -11.568 9.369 19.938 1.00 97.88 117 SER A CA 1
ATOM 893 C C . SER A 1 117 ? -11.753 10.217 18.682 1.00 97.88 117 SER A C 1
ATOM 895 O O . SER A 1 117 ? -12.679 10.006 17.899 1.00 97.88 117 SER A O 1
ATOM 897 N N . ASP A 1 118 ? -10.771 11.068 18.387 1.00 97.62 118 ASP A N 1
ATOM 898 C CA . ASP A 1 118 ? -10.613 11.584 17.026 1.00 97.62 118 ASP A CA 1
ATOM 899 C C . ASP A 1 118 ? -10.511 10.432 16.019 1.00 97.62 118 ASP A C 1
ATOM 901 O O . ASP A 1 118 ? -10.076 9.322 16.356 1.00 97.62 118 ASP A O 1
ATOM 905 N N . LEU A 1 119 ? -10.840 10.727 14.762 1.00 98.12 119 LEU A N 1
ATOM 906 C CA . LEU A 1 119 ? -10.579 9.814 13.662 1.00 98.12 119 LEU A CA 1
ATOM 907 C C . LEU A 1 119 ? -9.070 9.581 13.530 1.00 98.12 119 LEU A C 1
ATOM 909 O O . LEU A 1 119 ? -8.273 10.523 13.464 1.00 98.12 119 LEU A O 1
ATOM 913 N N . LYS A 1 120 ? -8.674 8.313 13.491 1.00 98.44 120 LYS A N 1
ATOM 914 C CA . LYS A 1 120 ? -7.293 7.891 13.256 1.00 98.44 120 LYS A CA 1
ATOM 915 C C . LYS A 1 120 ? -7.217 7.058 11.990 1.00 98.44 120 LYS A C 1
ATOM 917 O O . LYS A 1 120 ? -8.233 6.604 11.474 1.00 98.44 120 LYS A O 1
ATOM 922 N N . ARG A 1 121 ? -5.999 6.867 11.491 1.00 97.88 121 ARG A N 1
ATOM 923 C CA . ARG A 1 121 ? -5.724 6.041 10.316 1.00 97.88 121 ARG A CA 1
ATOM 924 C C . ARG A 1 121 ? -4.563 5.102 10.564 1.00 97.88 121 ARG A C 1
ATOM 926 O O . ARG A 1 121 ? -3.679 5.401 11.363 1.00 97.88 121 ARG A O 1
ATOM 933 N N . VAL A 1 122 ? -4.570 3.995 9.848 1.00 98.12 122 VAL A N 1
ATOM 934 C CA . VAL A 1 122 ? -3.558 2.944 9.897 1.00 98.12 122 VAL A CA 1
ATOM 935 C C . VAL A 1 122 ? -3.479 2.291 8.521 1.00 98.12 122 VAL A C 1
ATOM 937 O O . VAL A 1 122 ? -4.469 2.258 7.799 1.00 98.12 122 VAL A O 1
ATOM 940 N N . GLU A 1 123 ? -2.311 1.802 8.124 1.00 97.38 123 GLU A N 1
ATOM 941 C CA . GLU A 1 123 ? -2.118 1.160 6.822 1.00 97.38 123 GLU A CA 1
ATOM 942 C C . GLU A 1 123 ? -1.545 -0.242 7.016 1.00 97.38 123 GLU A C 1
ATOM 944 O O . GLU A 1 123 ? -0.500 -0.402 7.643 1.00 97.38 123 GLU A O 1
ATOM 949 N N . THR A 1 124 ? -2.224 -1.261 6.490 1.00 98.19 124 THR A N 1
ATOM 950 C CA . THR A 1 124 ? -1.688 -2.632 6.433 1.00 98.19 124 THR A CA 1
ATOM 951 C C . THR A 1 124 ? -0.444 -2.678 5.553 1.00 98.19 124 THR A C 1
ATOM 953 O O . THR A 1 124 ? -0.379 -1.983 4.536 1.00 98.19 124 THR A O 1
ATOM 956 N N . SER A 1 125 ? 0.520 -3.528 5.891 1.00 97.56 125 SER A N 1
ATOM 957 C CA . SER A 1 125 ? 1.779 -3.591 5.152 1.00 97.56 125 SER A CA 1
ATOM 958 C C . SER A 1 125 ? 1.651 -4.299 3.794 1.00 97.56 125 SER A C 1
ATOM 960 O O . SER A 1 125 ? 0.600 -4.818 3.417 1.00 97.56 125 SER A O 1
ATOM 962 N N . PHE A 1 126 ? 2.747 -4.275 3.041 1.00 98.06 126 PHE A N 1
ATOM 963 C CA . PHE A 1 126 ? 2.991 -5.059 1.834 1.00 98.06 126 PHE A CA 1
ATOM 964 C C . PHE A 1 126 ? 4.505 -5.247 1.678 1.00 98.06 126 PHE A C 1
ATOM 966 O O . PHE A 1 126 ? 5.290 -4.519 2.300 1.00 98.06 126 PHE A O 1
ATOM 973 N N . LYS A 1 127 ? 4.938 -6.215 0.869 1.00 98.19 127 LYS A N 1
ATOM 974 C CA . LYS A 1 127 ? 6.358 -6.406 0.559 1.00 98.19 127 LYS A CA 1
ATOM 975 C C . LYS A 1 127 ? 6.819 -5.407 -0.481 1.00 98.19 127 LYS A C 1
ATOM 977 O O . LYS A 1 127 ? 6.114 -5.119 -1.442 1.00 98.19 127 LYS A O 1
ATOM 982 N N . MET A 1 128 ? 8.034 -4.907 -0.290 1.00 98.12 128 MET A N 1
ATOM 983 C CA . MET A 1 128 ? 8.731 -4.088 -1.267 1.00 98.12 128 MET A CA 1
ATOM 984 C C . MET A 1 128 ? 10.211 -4.451 -1.254 1.00 98.12 128 MET A C 1
ATOM 986 O O . MET A 1 128 ? 10.946 -4.099 -0.331 1.00 98.12 128 MET A O 1
ATOM 990 N N . GLU A 1 129 ? 10.643 -5.152 -2.288 1.00 98.12 129 GLU A N 1
ATOM 991 C CA . GLU A 1 129 ? 12.031 -5.556 -2.477 1.00 98.12 129 GLU A CA 1
ATOM 992 C C . GLU A 1 129 ? 12.766 -4.515 -3.310 1.00 98.12 129 GLU A C 1
ATOM 994 O O . GLU A 1 129 ? 12.157 -3.829 -4.123 1.00 98.12 129 GLU A O 1
ATOM 999 N N . SER A 1 130 ? 14.070 -4.356 -3.090 1.00 98.31 130 SER A N 1
ATOM 1000 C CA . SER A 1 130 ? 14.918 -3.446 -3.867 1.00 98.31 130 SER A CA 1
ATOM 1001 C C . SER A 1 130 ? 16.081 -4.225 -4.462 1.00 98.31 130 SER A C 1
ATOM 1003 O O . SER A 1 130 ? 16.761 -4.959 -3.748 1.00 98.31 130 SER A O 1
ATOM 1005 N N . PHE A 1 131 ? 16.304 -4.063 -5.759 1.00 98.56 131 PHE A N 1
ATOM 1006 C CA . PHE A 1 131 ? 17.319 -4.786 -6.522 1.00 98.56 131 PHE A CA 1
ATOM 1007 C C . PHE A 1 131 ? 17.700 -3.983 -7.771 1.00 98.56 131 PHE A C 1
ATOM 1009 O O . PHE A 1 131 ? 17.188 -2.885 -7.992 1.00 98.56 131 PHE A O 1
ATOM 1016 N N . ASN A 1 132 ? 18.614 -4.517 -8.578 1.00 98.56 132 ASN A N 1
ATOM 1017 C CA . ASN A 1 132 ? 18.984 -3.922 -9.855 1.00 98.56 132 ASN A CA 1
ATOM 1018 C C . ASN A 1 132 ? 18.668 -4.882 -11.001 1.00 98.56 132 ASN A C 1
ATOM 1020 O O . ASN A 1 132 ? 19.025 -6.057 -10.930 1.00 98.56 132 ASN A O 1
ATOM 1024 N N . LEU A 1 133 ? 18.047 -4.365 -12.058 1.00 98.44 133 LEU A N 1
ATOM 1025 C CA . LEU A 1 133 ? 17.938 -5.051 -13.343 1.00 98.44 133 LEU A CA 1
ATOM 1026 C C . LEU A 1 133 ? 19.194 -4.781 -14.166 1.00 98.44 133 LEU A C 1
ATOM 1028 O O . LEU A 1 133 ? 19.749 -3.688 -14.086 1.00 98.44 133 LEU A O 1
ATOM 1032 N N . LEU A 1 134 ? 19.618 -5.749 -14.973 1.00 98.31 134 LEU A N 1
ATOM 1033 C CA . LEU A 1 134 ? 20.706 -5.567 -15.928 1.00 98.31 134 LEU A CA 1
ATOM 1034 C C . LEU A 1 134 ? 20.124 -5.513 -17.340 1.00 98.31 134 LEU A C 1
ATOM 1036 O O . LEU A 1 134 ? 19.407 -6.424 -17.744 1.00 98.31 134 LEU A O 1
ATOM 1040 N N . THR A 1 135 ? 20.433 -4.458 -18.085 1.00 98.19 135 THR A N 1
ATOM 1041 C CA . THR A 1 135 ? 20.062 -4.355 -19.499 1.00 98.19 135 THR A CA 1
ATOM 1042 C C . THR A 1 135 ? 21.033 -5.138 -20.380 1.00 98.19 135 THR A C 1
ATOM 1044 O O . THR A 1 135 ? 22.176 -5.395 -19.997 1.00 98.19 135 THR A O 1
ATOM 1047 N N . GLU A 1 136 ? 20.615 -5.456 -21.609 1.00 96.94 136 GLU A N 1
ATOM 1048 C CA . GLU A 1 136 ? 21.475 -6.081 -22.629 1.00 96.94 136 GLU A CA 1
ATOM 1049 C C . GLU A 1 136 ? 22.790 -5.308 -22.842 1.00 96.94 136 GLU A C 1
ATOM 1051 O O . GLU A 1 136 ? 23.859 -5.893 -23.001 1.00 96.94 136 GLU A O 1
ATOM 1056 N N . ASP A 1 137 ? 22.728 -3.976 -22.798 1.00 96.31 137 ASP A N 1
ATOM 1057 C CA . ASP A 1 137 ? 23.884 -3.089 -22.937 1.00 96.31 137 ASP A CA 1
ATOM 1058 C C . ASP A 1 137 ? 24.563 -2.742 -21.602 1.00 96.31 137 ASP A C 1
ATOM 1060 O O . ASP A 1 137 ? 25.302 -1.764 -21.513 1.00 96.31 137 ASP A O 1
ATOM 1064 N N . SER A 1 138 ? 24.374 -3.590 -20.587 1.00 96.75 138 SER A N 1
ATOM 1065 C CA . SER A 1 138 ? 25.099 -3.577 -19.309 1.00 96.75 138 SER A CA 1
ATOM 1066 C C . SER A 1 138 ? 24.837 -2.366 -18.402 1.00 96.75 138 SER A C 1
ATOM 1068 O O . SER A 1 138 ? 25.655 -2.049 -17.535 1.00 96.75 138 SER A O 1
ATOM 1070 N N . TYR A 1 139 ? 23.687 -1.707 -18.546 1.00 97.88 139 TYR A N 1
ATOM 1071 C CA . TYR A 1 139 ? 23.216 -0.706 -17.590 1.00 97.88 139 TYR A CA 1
ATOM 1072 C C . TYR A 1 139 ? 22.494 -1.390 -16.426 1.00 97.88 139 TYR A C 1
ATOM 1074 O O . TYR A 1 139 ? 21.703 -2.310 -16.610 1.00 97.88 139 TYR A O 1
ATOM 1082 N N . SER A 1 140 ? 22.770 -0.923 -15.211 1.00 98.44 140 SER A N 1
ATOM 1083 C CA . SER A 1 140 ? 22.119 -1.371 -13.983 1.00 98.44 140 SER A CA 1
ATOM 1084 C C . SER A 1 140 ? 20.963 -0.428 -13.662 1.00 98.44 140 SER A C 1
ATOM 1086 O O . SER A 1 140 ? 21.194 0.763 -13.448 1.00 98.44 140 SER A O 1
ATOM 1088 N N . LEU A 1 141 ? 19.735 -0.938 -13.596 1.00 98.62 141 LEU A N 1
ATOM 1089 C CA . LEU A 1 141 ? 18.535 -0.150 -13.314 1.00 98.62 141 LEU A CA 1
ATOM 1090 C C . LEU A 1 141 ? 18.035 -0.405 -11.895 1.00 98.62 141 LEU A C 1
ATOM 1092 O O . LEU A 1 141 ? 17.604 -1.514 -11.573 1.00 98.62 141 LEU A O 1
ATOM 1096 N N . SER A 1 142 ? 18.047 0.626 -11.053 1.00 98.50 142 SER A N 1
ATOM 1097 C CA . SER A 1 142 ? 17.528 0.526 -9.691 1.00 98.50 142 SER A CA 1
ATOM 1098 C C . SER A 1 142 ? 16.025 0.292 -9.707 1.00 98.50 142 SER A C 1
ATOM 1100 O O . SER A 1 142 ? 15.269 1.089 -10.260 1.00 98.50 142 SER A O 1
ATOM 1102 N N . SER A 1 143 ? 15.605 -0.815 -9.105 1.00 98.69 143 SER A N 1
ATOM 1103 C CA . SER A 1 143 ? 14.264 -1.369 -9.249 1.00 98.69 143 SER A CA 1
ATOM 1104 C C . SER A 1 143 ? 13.669 -1.760 -7.905 1.00 98.69 143 SER A C 1
ATOM 1106 O O . SER A 1 143 ? 14.387 -2.088 -6.956 1.00 98.69 143 SER A O 1
ATOM 1108 N N . LYS A 1 144 ? 12.337 -1.722 -7.824 1.00 98.75 144 LYS A N 1
ATOM 1109 C CA . LYS A 1 144 ? 11.579 -2.230 -6.684 1.00 98.75 144 LYS A CA 1
ATOM 1110 C C . LYS A 1 144 ? 10.380 -3.051 -7.117 1.00 98.75 144 LYS A C 1
ATOM 1112 O O . LYS A 1 144 ? 9.594 -2.578 -7.939 1.00 98.75 144 LYS A O 1
ATOM 1117 N N . LEU A 1 145 ? 10.218 -4.220 -6.501 1.00 98.75 145 LEU A N 1
ATOM 1118 C CA . LEU A 1 145 ? 9.070 -5.105 -6.683 1.00 98.75 145 LEU A CA 1
ATOM 1119 C C . LEU A 1 145 ? 8.164 -5.009 -5.457 1.00 98.75 145 LEU A C 1
ATOM 1121 O O . LEU A 1 145 ? 8.609 -5.290 -4.345 1.00 98.75 145 LEU A O 1
ATOM 1125 N N . ALA A 1 146 ? 6.915 -4.598 -5.652 1.00 98.75 146 ALA A N 1
ATOM 1126 C CA . ALA A 1 146 ? 5.913 -4.473 -4.604 1.00 98.75 146 ALA A CA 1
ATOM 1127 C C . ALA A 1 146 ? 4.787 -5.493 -4.798 1.00 98.75 146 ALA A C 1
ATOM 1129 O O . ALA A 1 146 ? 4.250 -5.620 -5.899 1.00 98.75 146 ALA A O 1
ATOM 1130 N N . TYR A 1 147 ? 4.434 -6.223 -3.742 1.00 98.56 147 TYR A N 1
ATOM 1131 C CA . TYR A 1 147 ? 3.421 -7.280 -3.785 1.00 98.56 147 TYR A CA 1
ATOM 1132 C C . TYR A 1 147 ? 2.932 -7.648 -2.374 1.00 98.56 147 TYR A C 1
ATOM 1134 O O . TYR A 1 147 ? 3.506 -7.218 -1.374 1.00 98.56 147 TYR A O 1
ATOM 1142 N N . LEU A 1 148 ? 1.877 -8.461 -2.292 1.00 98.19 148 LEU A N 1
ATOM 1143 C CA . LEU A 1 148 ? 1.436 -9.108 -1.052 1.00 98.19 148 LEU A CA 1
ATOM 1144 C C . LEU A 1 148 ? 1.933 -10.556 -1.018 1.00 98.19 148 LEU A C 1
ATOM 1146 O O . LEU A 1 148 ? 1.601 -11.336 -1.909 1.00 98.19 148 LEU A O 1
ATOM 1150 N N . GLU A 1 149 ? 2.733 -10.919 -0.019 1.00 96.62 149 GLU A N 1
ATOM 1151 C CA . GLU A 1 149 ? 3.223 -12.289 0.208 1.00 96.62 149 GLU A CA 1
ATOM 1152 C C . GLU A 1 149 ? 2.086 -13.239 0.615 1.00 96.62 149 GLU A C 1
ATOM 1154 O O . GLU A 1 149 ? 2.102 -14.424 0.291 1.00 96.62 149 GLU A O 1
ATOM 1159 N N . SER A 1 150 ? 1.056 -12.704 1.269 1.00 94.56 150 SER A N 1
ATOM 1160 C CA . SER A 1 150 ? -0.156 -13.421 1.678 1.00 94.56 150 SER A CA 1
ATOM 1161 C C . SER A 1 150 ? -0.988 -13.961 0.509 1.00 94.56 150 SER A C 1
ATOM 1163 O O . SER A 1 150 ? -1.755 -14.909 0.697 1.00 94.56 150 SER A O 1
ATOM 1165 N N . ILE A 1 151 ? -0.835 -13.414 -0.702 1.00 95.00 151 ILE A N 1
ATOM 1166 C CA . ILE A 1 151 ? -1.482 -13.956 -1.900 1.00 95.00 151 ILE A CA 1
ATOM 1167 C C . ILE A 1 151 ? -0.579 -15.046 -2.483 1.00 95.00 151 ILE A C 1
ATOM 1169 O O . ILE A 1 151 ? 0.567 -14.800 -2.863 1.00 95.00 151 ILE A O 1
ATOM 1173 N N . THR A 1 152 ? -1.110 -16.258 -2.612 1.00 93.31 152 THR A N 1
ATOM 1174 C CA . THR A 1 152 ? -0.374 -17.408 -3.159 1.00 93.31 152 THR A CA 1
ATOM 1175 C C . THR A 1 152 ? -0.536 -17.524 -4.677 1.00 93.31 152 THR A C 1
ATOM 1177 O O . THR A 1 152 ? -1.517 -17.045 -5.243 1.00 93.31 152 THR A O 1
ATOM 1180 N N . GLY A 1 153 ? 0.428 -18.173 -5.337 1.00 95.19 153 GLY A N 1
ATOM 1181 C CA . GLY A 1 153 ? 0.411 -18.402 -6.784 1.00 95.19 153 GLY A CA 1
ATOM 1182 C C . GLY A 1 153 ? 0.797 -17.182 -7.628 1.00 95.19 153 GLY A C 1
ATOM 1183 O O . GLY A 1 153 ? 0.975 -16.074 -7.118 1.00 95.19 153 GLY A O 1
ATOM 1184 N N . SER A 1 154 ? 0.940 -17.410 -8.935 1.00 96.75 154 SER A N 1
ATOM 1185 C CA . SER A 1 154 ? 1.275 -16.362 -9.896 1.00 96.75 154 SER A CA 1
ATOM 1186 C C . SER A 1 154 ? 0.058 -15.496 -10.241 1.00 96.75 154 SER A C 1
ATOM 1188 O O . SER A 1 154 ? -1.085 -15.956 -10.251 1.00 96.75 154 SER A O 1
ATOM 1190 N N . ARG A 1 155 ? 0.301 -14.214 -10.508 1.00 97.31 155 ARG A N 1
ATOM 1191 C CA . ARG A 1 155 ? -0.722 -13.167 -10.665 1.00 97.31 155 ARG A CA 1
ATOM 1192 C C . ARG A 1 155 ? -0.275 -12.118 -11.693 1.00 97.31 155 ARG A C 1
ATOM 1194 O O . ARG A 1 155 ? 0.910 -12.070 -12.017 1.00 97.31 155 ARG A O 1
ATOM 1201 N N . PRO A 1 156 ? -1.179 -11.292 -12.245 1.00 98.44 156 PRO A N 1
ATOM 1202 C CA . PRO A 1 156 ? -0.791 -10.289 -13.231 1.00 98.44 156 PRO A CA 1
ATOM 1203 C C . PRO A 1 156 ? 0.248 -9.295 -12.690 1.00 98.44 156 PRO A C 1
ATOM 1205 O O . PRO A 1 156 ? 0.190 -8.870 -11.531 1.00 98.44 156 PRO A O 1
ATOM 1208 N N . GLY A 1 157 ? 1.194 -8.921 -13.549 1.00 98.62 157 GLY A N 1
ATOM 1209 C CA . GLY A 1 157 ? 2.236 -7.945 -13.256 1.00 98.62 157 GLY A CA 1
ATOM 1210 C C . GLY A 1 157 ? 1.903 -6.560 -13.809 1.00 98.62 157 GLY A C 1
ATOM 1211 O O . GLY A 1 157 ? 1.254 -6.443 -14.847 1.00 98.62 157 GLY A O 1
ATOM 1212 N N . ILE A 1 158 ? 2.375 -5.505 -13.148 1.00 98.81 158 ILE A N 1
ATOM 1213 C CA . ILE A 1 158 ? 2.305 -4.124 -13.637 1.00 98.81 158 ILE A CA 1
ATOM 1214 C C . ILE A 1 158 ? 3.702 -3.515 -13.605 1.00 98.81 158 ILE A C 1
ATOM 1216 O O . ILE A 1 158 ? 4.344 -3.514 -12.560 1.00 98.81 158 ILE A O 1
ATOM 1220 N N . ILE A 1 159 ? 4.161 -2.954 -14.721 1.00 98.75 159 ILE A N 1
ATOM 1221 C CA . ILE A 1 159 ? 5.408 -2.181 -14.781 1.00 98.75 159 ILE A CA 1
ATOM 1222 C C . ILE A 1 159 ? 5.054 -0.694 -14.799 1.00 98.75 159 ILE A C 1
ATOM 1224 O O . ILE A 1 159 ? 4.291 -0.243 -15.653 1.00 98.75 159 ILE A O 1
ATOM 1228 N N . MET A 1 160 ? 5.601 0.065 -13.852 1.00 98.62 160 MET A N 1
ATOM 1229 C CA . MET A 1 160 ? 5.329 1.489 -13.659 1.00 98.62 160 MET A CA 1
ATOM 1230 C C . MET A 1 160 ? 6.578 2.328 -13.963 1.00 98.62 160 MET A C 1
ATOM 1232 O O . MET A 1 160 ? 7.590 2.254 -13.259 1.00 98.62 160 MET A O 1
ATOM 1236 N N . MET A 1 161 ? 6.492 3.149 -15.007 1.00 98.06 161 MET A N 1
ATOM 1237 C CA . MET A 1 161 ? 7.597 3.907 -15.598 1.00 98.06 161 MET A CA 1
ATOM 1238 C C . MET A 1 161 ? 7.477 5.398 -15.284 1.00 98.06 161 MET A C 1
ATOM 1240 O O . MET A 1 161 ? 6.425 6.014 -15.480 1.00 98.06 161 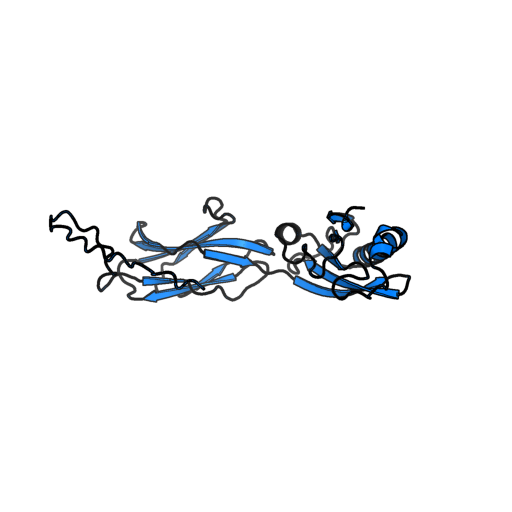MET A O 1
ATOM 1244 N N . HIS A 1 162 ? 8.544 5.986 -14.749 1.00 97.38 162 HIS A N 1
ATOM 1245 C CA . HIS A 1 162 ? 8.540 7.363 -14.256 1.00 97.38 162 HIS A CA 1
ATOM 1246 C C . HIS A 1 162 ? 8.762 8.417 -15.359 1.00 97.38 162 HIS A C 1
ATOM 1248 O O . HIS A 1 162 ? 9.150 8.110 -16.484 1.00 97.38 162 HIS A O 1
ATOM 1254 N N . GLU A 1 163 ? 8.566 9.685 -14.997 1.00 95.31 163 GLU A N 1
ATOM 1255 C CA . GLU A 1 163 ? 8.781 10.851 -15.862 1.00 95.31 163 GLU A CA 1
ATOM 1256 C C . GLU A 1 163 ? 10.268 11.207 -16.031 1.00 95.31 163 GLU A C 1
ATOM 1258 O O . GLU A 1 163 ? 11.118 10.782 -15.251 1.00 95.31 163 GLU A O 1
ATOM 1263 N N . PHE A 1 164 ? 10.607 12.025 -17.026 1.00 94.69 164 PHE A N 1
ATOM 1264 C CA . PHE A 1 164 ? 11.985 12.478 -17.246 1.00 94.69 164 PHE A CA 1
ATOM 1265 C C . PHE A 1 164 ? 12.515 13.354 -16.097 1.00 94.69 164 PHE A C 1
ATOM 1267 O O . PHE A 1 164 ? 11.798 14.199 -15.566 1.00 94.69 164 PHE A O 1
ATOM 1274 N N . GLY A 1 165 ? 13.796 13.206 -15.760 1.00 91.69 165 GLY A N 1
ATOM 1275 C CA . GLY A 1 165 ? 14.521 14.081 -14.835 1.00 91.69 165 GLY A CA 1
ATOM 1276 C C . GLY A 1 165 ? 14.269 13.822 -13.347 1.00 91.69 165 GLY A C 1
ATOM 1277 O O . GLY A 1 165 ? 14.687 14.624 -12.511 1.00 91.69 165 GLY A O 1
ATOM 1278 N N . VAL A 1 166 ? 13.595 12.725 -12.990 1.00 92.44 166 VAL A N 1
ATOM 1279 C CA . VAL A 1 166 ? 13.307 12.392 -11.588 1.00 92.44 166 VAL A CA 1
ATOM 1280 C C . VAL A 1 166 ? 14.466 11.658 -10.899 1.00 92.44 166 VAL A C 1
ATOM 1282 O O . VAL A 1 166 ? 15.066 10.732 -11.440 1.00 92.44 166 VAL A O 1
ATOM 1285 N N . TRP A 1 167 ? 14.735 12.035 -9.648 1.00 92.56 167 TRP A N 1
ATOM 1286 C CA . TRP A 1 167 ? 15.714 11.372 -8.766 1.00 92.56 167 TRP A CA 1
ATOM 1287 C C . TRP A 1 167 ? 15.055 10.553 -7.651 1.00 92.56 167 TRP A C 1
ATOM 1289 O O . TRP A 1 167 ? 15.706 9.768 -6.969 1.00 92.56 167 TRP A O 1
ATOM 1299 N N . VAL A 1 168 ? 13.742 10.720 -7.494 1.00 93.94 168 VAL A N 1
ATOM 1300 C CA . VAL A 1 168 ? 12.867 9.926 -6.632 1.00 93.94 168 VAL A CA 1
ATOM 1301 C C . VAL A 1 168 ? 11.750 9.400 -7.523 1.00 93.94 168 VAL A C 1
ATOM 1303 O O . VAL A 1 168 ? 11.118 10.185 -8.226 1.00 93.94 168 VAL A O 1
ATOM 1306 N N . ASN A 1 169 ? 11.522 8.087 -7.531 1.00 95.06 169 ASN A N 1
ATOM 1307 C CA . ASN A 1 169 ? 10.507 7.492 -8.391 1.00 95.06 169 ASN A CA 1
ATOM 1308 C C . ASN A 1 169 ? 9.116 7.786 -7.792 1.00 95.06 169 ASN A C 1
ATOM 1310 O O . ASN A 1 169 ? 8.828 7.290 -6.699 1.00 95.06 169 ASN A O 1
ATOM 1314 N N . PRO A 1 170 ? 8.257 8.569 -8.474 1.00 95.81 170 PRO A N 1
ATOM 1315 C CA . PRO A 1 170 ? 6.984 9.032 -7.921 1.00 95.81 170 PRO A CA 1
ATOM 1316 C C . PRO A 1 170 ? 5.965 7.905 -7.724 1.00 95.81 170 PRO A C 1
ATOM 1318 O O . PRO A 1 170 ? 5.009 8.071 -6.971 1.00 95.81 170 PRO A O 1
ATOM 1321 N N . TRP A 1 171 ? 6.158 6.752 -8.370 1.00 97.25 171 TRP A N 1
ATOM 1322 C CA . TRP A 1 171 ? 5.276 5.601 -8.203 1.00 97.25 171 TRP A CA 1
ATOM 1323 C C . TRP A 1 171 ? 5.484 4.896 -6.864 1.00 97.25 171 TRP A C 1
ATOM 1325 O O . TRP A 1 171 ? 4.528 4.343 -6.313 1.00 97.25 171 TRP A O 1
ATOM 1335 N N . VAL A 1 172 ? 6.701 4.942 -6.312 1.00 96.06 172 VAL A N 1
ATOM 1336 C CA . VAL A 1 172 ? 7.057 4.261 -5.062 1.00 96.06 172 VAL A CA 1
ATOM 1337 C C . VAL A 1 172 ? 6.275 4.874 -3.900 1.00 96.06 172 VAL A C 1
ATOM 1339 O O . VAL A 1 172 ? 6.497 6.018 -3.515 1.00 96.06 172 VAL A O 1
ATOM 1342 N N . GLY A 1 173 ? 5.354 4.093 -3.331 1.00 92.62 173 GLY A N 1
ATOM 1343 C CA . GLY A 1 173 ? 4.475 4.536 -2.245 1.00 92.62 173 GLY A CA 1
ATOM 1344 C C . GLY A 1 173 ? 3.282 5.392 -2.689 1.00 92.62 173 GLY A C 1
ATOM 1345 O O . GLY A 1 173 ? 2.543 5.872 -1.830 1.00 92.62 173 GLY A O 1
ATOM 1346 N N . SER A 1 174 ? 3.065 5.568 -3.997 1.00 96.75 174 SER A N 1
ATOM 1347 C CA . SER A 1 174 ? 1.887 6.265 -4.526 1.00 96.75 174 SER A CA 1
ATOM 1348 C C . SER A 1 174 ? 0.584 5.530 -4.191 1.00 96.75 174 SER A C 1
ATOM 1350 O O . SER A 1 174 ? 0.566 4.306 -4.047 1.00 96.75 174 SER A O 1
ATOM 1352 N N . ALA A 1 175 ? -0.528 6.270 -4.119 1.00 96.06 175 ALA A N 1
ATOM 1353 C CA . ALA A 1 175 ? -1.852 5.688 -3.889 1.00 96.06 175 ALA A CA 1
ATOM 1354 C C . ALA A 1 175 ? -2.224 4.648 -4.962 1.00 96.06 175 ALA A C 1
ATOM 1356 O O . ALA A 1 175 ? -2.771 3.602 -4.631 1.00 96.06 175 ALA A O 1
ATOM 1357 N N . LEU A 1 176 ? -1.857 4.893 -6.227 1.00 97.56 176 LEU A N 1
ATOM 1358 C CA . LEU A 1 176 ? -2.102 3.952 -7.321 1.00 97.56 176 LEU A CA 1
ATOM 1359 C C . LEU A 1 176 ? -1.308 2.649 -7.154 1.00 97.56 176 LEU A C 1
ATOM 1361 O O . LEU A 1 176 ? -1.881 1.575 -7.313 1.00 97.56 176 LEU A O 1
ATOM 1365 N N . LEU A 1 177 ? -0.016 2.724 -6.806 1.00 98.44 177 LEU A N 1
ATOM 1366 C CA . LEU A 1 177 ? 0.788 1.523 -6.548 1.00 98.44 177 LEU A CA 1
ATOM 1367 C C . LEU A 1 177 ? 0.172 0.701 -5.417 1.00 98.44 177 LEU A C 1
ATOM 1369 O O . LEU A 1 177 ? -0.002 -0.504 -5.566 1.00 98.44 177 LEU A O 1
ATOM 1373 N N . LYS A 1 178 ? -0.188 1.358 -4.309 1.00 97.88 178 LYS A N 1
ATOM 1374 C CA . LYS A 1 178 ? -0.803 0.694 -3.155 1.00 97.88 178 LYS A CA 1
ATOM 1375 C C . LYS A 1 178 ? -2.131 0.041 -3.519 1.00 97.88 178 LYS A C 1
ATOM 1377 O O . LYS A 1 178 ? -2.334 -1.117 -3.182 1.00 97.88 178 LYS A O 1
ATOM 1382 N N . GLN A 1 179 ? -2.982 0.735 -4.273 1.00 97.62 179 GLN A N 1
ATOM 1383 C CA . GLN A 1 179 ? -4.246 0.183 -4.752 1.00 97.62 179 GLN A CA 1
ATOM 1384 C C . GLN A 1 179 ? -4.028 -1.054 -5.633 1.00 97.62 179 GLN A C 1
ATOM 1386 O O . GLN A 1 179 ? -4.679 -2.068 -5.421 1.00 97.62 179 GLN A O 1
ATOM 1391 N N . LEU A 1 180 ? -3.092 -1.017 -6.584 1.00 98.38 180 LEU A N 1
ATOM 1392 C CA . LEU A 1 180 ? -2.785 -2.182 -7.422 1.00 98.38 180 LEU A CA 1
ATOM 1393 C C . LEU A 1 180 ? -2.240 -3.353 -6.589 1.00 98.38 180 LEU A C 1
ATOM 1395 O O . LEU A 1 180 ? -2.658 -4.491 -6.776 1.00 98.38 180 LEU A O 1
ATOM 1399 N N . VAL A 1 181 ? -1.360 -3.094 -5.623 1.00 98.50 181 VAL A N 1
ATOM 1400 C CA . VAL A 1 181 ? -0.868 -4.144 -4.717 1.00 98.50 181 VAL A CA 1
ATOM 1401 C C . VAL A 1 181 ? -2.009 -4.723 -3.866 1.00 98.50 181 VAL A C 1
ATOM 1403 O O . VAL A 1 181 ? -2.097 -5.941 -3.726 1.00 98.50 181 VAL A O 1
ATOM 1406 N N . ALA A 1 182 ? -2.917 -3.882 -3.360 1.00 97.38 182 ALA A N 1
ATOM 1407 C CA . ALA A 1 182 ? -4.098 -4.292 -2.593 1.00 97.38 182 ALA A CA 1
ATOM 1408 C C . ALA A 1 182 ? -5.077 -5.152 -3.413 1.00 97.38 182 ALA A C 1
ATOM 1410 O O . ALA A 1 182 ? -5.674 -6.087 -2.883 1.00 97.38 182 ALA A O 1
ATOM 1411 N N . GLU A 1 183 ? -5.207 -4.869 -4.712 1.00 97.12 183 GLU A N 1
ATOM 1412 C CA . GLU A 1 183 ? -5.985 -5.669 -5.671 1.00 97.12 183 GLU A CA 1
ATOM 1413 C C . GLU A 1 183 ? -5.240 -6.938 -6.136 1.00 97.12 183 GLU A C 1
ATOM 1415 O O . GLU A 1 183 ? -5.758 -7.719 -6.933 1.00 97.12 183 GLU A O 1
ATOM 1420 N N . GLY A 1 184 ? -4.031 -7.175 -5.621 1.00 97.19 184 GLY A N 1
ATOM 1421 C CA . GLY A 1 184 ? -3.281 -8.406 -5.828 1.00 97.19 184 GLY A CA 1
ATOM 1422 C C . GLY A 1 184 ? -2.423 -8.436 -7.086 1.00 97.19 184 GLY A C 1
ATOM 1423 O O . GLY A 1 184 ? -2.135 -9.522 -7.583 1.00 97.19 184 GLY A O 1
ATOM 1424 N N . TYR A 1 185 ? -1.992 -7.284 -7.600 1.00 98.44 185 TYR A N 1
ATOM 1425 C CA . TYR A 1 185 ? -0.983 -7.212 -8.659 1.00 98.44 185 TYR A CA 1
ATOM 1426 C C . TYR A 1 185 ? 0.441 -7.283 -8.086 1.00 98.44 185 TYR A C 1
ATOM 1428 O O . TYR A 1 185 ? 0.698 -6.882 -6.949 1.00 98.44 185 TYR A O 1
ATOM 1436 N N . VAL A 1 186 ? 1.387 -7.765 -8.898 1.00 98.62 186 VAL A N 1
ATOM 1437 C CA . VAL A 1 186 ? 2.829 -7.611 -8.639 1.00 98.62 186 VAL A CA 1
ATOM 1438 C C . VAL A 1 186 ? 3.313 -6.377 -9.392 1.00 98.62 186 VAL A C 1
ATOM 1440 O O . VAL A 1 186 ? 3.304 -6.352 -10.621 1.00 98.62 186 VAL A O 1
ATOM 1443 N N . CYS A 1 187 ? 3.725 -5.341 -8.671 1.00 98.81 187 CYS A N 1
ATOM 1444 C CA . CYS A 1 187 ? 4.067 -4.045 -9.249 1.00 98.81 187 CYS A CA 1
ATOM 1445 C C . CYS A 1 187 ? 5.583 -3.839 -9.274 1.00 98.81 187 CYS A C 1
ATOM 1447 O O . CYS A 1 187 ? 6.219 -3.747 -8.226 1.00 98.81 187 CYS A O 1
ATOM 1449 N N . LEU A 1 188 ? 6.160 -3.704 -10.465 1.00 98.81 188 LEU A N 1
ATOM 1450 C CA . LEU A 1 188 ? 7.549 -3.315 -10.667 1.00 98.81 188 LEU A CA 1
ATOM 1451 C C . LEU A 1 188 ? 7.636 -1.812 -10.924 1.00 98.81 188 LEU A C 1
ATOM 1453 O O . LEU A 1 188 ? 7.013 -1.278 -11.838 1.00 98.81 188 LEU A O 1
ATOM 1457 N N . THR A 1 189 ? 8.477 -1.139 -10.153 1.00 98.69 189 THR A N 1
ATOM 1458 C CA . THR A 1 189 ? 8.967 0.207 -10.464 1.00 98.69 189 THR A CA 1
ATOM 1459 C C . THR A 1 189 ? 10.454 0.105 -10.758 1.00 98.69 189 THR A C 1
ATOM 1461 O O . THR A 1 189 ? 11.155 -0.679 -10.121 1.00 98.69 189 THR A O 1
ATOM 1464 N N . PHE A 1 190 ? 10.961 0.905 -11.683 1.00 98.50 190 PHE A N 1
ATOM 1465 C CA . PHE A 1 190 ? 12.398 1.019 -11.904 1.00 98.50 190 PHE A CA 1
ATOM 1466 C C . PHE A 1 190 ? 12.759 2.446 -12.283 1.00 98.50 190 PHE A C 1
ATOM 1468 O O . PHE A 1 190 ? 11.894 3.222 -12.692 1.00 98.50 190 PHE A O 1
ATOM 1475 N N . PHE A 1 191 ? 14.024 2.801 -12.100 1.00 98.06 191 PHE A N 1
ATOM 1476 C CA . PHE A 1 191 ? 14.602 4.001 -12.673 1.00 98.06 191 PHE A CA 1
ATOM 1477 C C . PHE A 1 191 ? 15.203 3.684 -14.036 1.00 98.06 191 PHE A C 1
ATOM 1479 O O . PHE A 1 191 ? 16.074 2.815 -14.126 1.00 98.06 191 PHE A O 1
ATOM 1486 N N . PHE A 1 192 ? 14.805 4.424 -15.070 1.00 97.25 192 PHE A N 1
ATOM 1487 C CA . PHE A 1 192 ? 15.536 4.429 -16.337 1.00 97.25 192 PHE A CA 1
ATOM 1488 C C . PHE A 1 192 ? 17.010 4.765 -16.085 1.00 97.25 192 PHE A C 1
ATOM 1490 O O . PHE A 1 192 ? 17.356 5.423 -15.094 1.00 97.25 192 PHE A O 1
ATOM 1497 N N . ARG A 1 193 ? 17.899 4.338 -16.984 1.00 97.00 193 ARG A N 1
ATOM 1498 C CA . ARG A 1 193 ? 19.311 4.730 -16.913 1.00 97.00 193 ARG A CA 1
ATOM 1499 C C . ARG A 1 193 ? 19.437 6.257 -16.802 1.00 97.00 193 ARG A C 1
ATOM 1501 O O . ARG A 1 193 ? 18.565 7.006 -17.244 1.00 97.00 193 ARG A O 1
ATOM 1508 N N . GLY A 1 194 ? 20.487 6.741 -16.149 1.00 95.38 194 GLY A N 1
ATOM 1509 C CA . GLY A 1 194 ? 20.676 8.172 -15.901 1.00 95.38 194 GLY A CA 1
ATOM 1510 C C . GLY A 1 194 ? 19.804 8.786 -14.802 1.00 95.38 194 GLY A C 1
ATOM 1511 O O . GLY A 1 194 ? 20.018 9.949 -14.475 1.00 95.38 194 GLY A O 1
ATOM 1512 N N . HIS A 1 195 ? 18.855 8.042 -14.224 1.00 96.19 195 HIS A N 1
ATOM 1513 C CA . HIS A 1 195 ? 17.963 8.523 -13.168 1.00 96.19 195 HIS A CA 1
ATOM 1514 C C . HIS A 1 195 ? 18.193 7.798 -11.842 1.00 96.19 195 HIS A C 1
ATOM 1516 O O . HIS A 1 195 ? 18.649 6.654 -11.805 1.00 96.19 195 HIS A O 1
ATOM 1522 N N . GLY A 1 196 ? 17.820 8.458 -10.742 1.00 94.62 196 GLY A N 1
ATOM 1523 C CA . GLY A 1 196 ? 17.906 7.891 -9.397 1.00 94.62 196 GLY A CA 1
ATOM 1524 C C . GLY A 1 196 ? 19.300 7.335 -9.101 1.00 94.62 196 GLY A C 1
ATOM 1525 O O . GLY A 1 196 ? 20.292 8.058 -9.158 1.00 94.62 196 GLY A O 1
ATOM 1526 N N . THR A 1 197 ? 19.362 6.041 -8.791 1.00 95.75 197 THR A N 1
ATOM 1527 C CA . THR A 1 197 ? 20.618 5.307 -8.567 1.00 95.75 197 THR A CA 1
ATOM 1528 C C . THR A 1 197 ? 20.919 4.285 -9.667 1.00 95.75 197 THR A C 1
ATOM 1530 O O . THR A 1 197 ? 21.741 3.394 -9.457 1.00 95.75 197 THR A O 1
ATOM 1533 N N . SER A 1 198 ? 20.243 4.373 -10.816 1.00 97.88 198 SER A N 1
ATOM 1534 C CA . SER A 1 198 ? 20.595 3.595 -12.007 1.00 97.88 198 SER A CA 1
ATOM 1535 C C . SER A 1 198 ? 21.919 4.081 -12.601 1.00 97.88 198 SER A C 1
ATOM 1537 O O . SER A 1 198 ? 22.369 5.193 -12.319 1.00 97.88 198 SER A O 1
ATOM 1539 N N . THR A 1 199 ? 22.544 3.255 -13.444 1.00 97.69 199 THR A N 1
ATOM 1540 C CA . THR A 1 199 ? 23.800 3.597 -14.124 1.00 97.69 199 THR A CA 1
ATOM 1541 C C . THR A 1 199 ? 23.676 4.968 -14.803 1.00 97.69 199 THR A C 1
ATOM 1543 O O . THR A 1 199 ? 22.744 5.162 -15.591 1.00 97.69 199 THR A O 1
ATOM 1546 N N . PRO A 1 200 ? 24.581 5.923 -14.512 1.00 95.38 200 PRO A N 1
ATOM 1547 C CA . PRO A 1 200 ? 24.519 7.265 -15.075 1.00 95.38 200 PRO A CA 1
ATOM 1548 C C . PRO A 1 200 ? 24.761 7.258 -16.589 1.00 95.38 200 PRO A C 1
ATOM 1550 O O . PRO A 1 200 ? 25.375 6.341 -17.136 1.00 95.38 200 PRO A O 1
ATOM 1553 N N . VAL A 1 201 ? 24.296 8.310 -17.259 1.00 94.25 201 VAL A N 1
ATOM 1554 C CA . VAL A 1 201 ? 24.583 8.590 -18.674 1.00 94.25 201 VAL A CA 1
ATOM 1555 C C . VAL A 1 201 ? 25.217 9.972 -18.796 1.00 94.25 201 VAL A C 1
ATOM 1557 O O . VAL A 1 201 ? 24.920 10.849 -17.986 1.00 94.25 201 VAL A O 1
ATOM 1560 N N . ASP A 1 202 ? 26.068 10.166 -19.805 1.00 91.38 202 ASP A N 1
ATOM 1561 C CA . ASP A 1 202 ? 26.791 11.431 -19.998 1.00 91.38 202 ASP A CA 1
ATOM 1562 C C . ASP A 1 202 ? 25.850 12.599 -20.334 1.00 91.38 202 ASP A C 1
ATOM 1564 O O . ASP A 1 202 ? 26.029 13.709 -19.835 1.00 91.38 202 ASP A O 1
ATOM 1568 N N . ASP A 1 203 ? 24.825 12.341 -21.152 1.00 92.56 203 ASP A N 1
ATOM 1569 C CA . ASP A 1 203 ? 23.778 13.305 -21.487 1.00 92.56 203 ASP A CA 1
ATOM 1570 C C . ASP A 1 203 ? 22.399 12.651 -21.381 1.00 92.56 203 ASP A C 1
ATOM 1572 O O . ASP A 1 203 ? 22.045 11.767 -22.169 1.00 92.56 203 ASP A O 1
ATOM 1576 N N . LEU A 1 204 ? 21.601 13.121 -20.419 1.00 90.75 204 LEU A N 1
ATOM 1577 C CA . LEU A 1 204 ? 20.252 12.625 -20.166 1.00 90.75 204 LEU A CA 1
ATOM 1578 C C . LEU A 1 204 ? 19.320 12.846 -21.367 1.00 90.75 204 LEU A C 1
ATOM 1580 O O . LEU A 1 204 ? 18.421 12.038 -21.599 1.00 90.75 204 LEU A O 1
ATOM 1584 N N . MET A 1 205 ? 19.558 13.889 -22.174 1.00 91.06 205 MET A N 1
ATOM 1585 C CA . MET A 1 205 ? 18.764 14.161 -23.378 1.00 91.06 205 MET A CA 1
ATOM 1586 C C . MET A 1 205 ? 18.889 13.055 -24.426 1.00 91.06 205 MET A C 1
ATOM 1588 O O . MET A 1 205 ? 17.984 12.889 -25.245 1.00 91.06 205 MET A O 1
ATOM 1592 N N . THR A 1 206 ? 19.950 12.246 -24.367 1.00 88.50 206 THR A N 1
ATOM 1593 C CA . THR A 1 206 ? 20.114 11.071 -25.232 1.00 88.50 206 THR A CA 1
ATOM 1594 C C . THR A 1 206 ? 18.944 10.100 -25.091 1.00 88.50 206 THR A C 1
ATOM 1596 O O . THR A 1 206 ? 18.535 9.518 -26.084 1.00 88.50 206 THR A O 1
ATOM 1599 N N . LEU A 1 207 ? 18.332 9.975 -23.908 1.00 87.88 207 LEU A N 1
ATOM 1600 C CA . LEU A 1 207 ? 17.188 9.075 -23.698 1.00 87.88 207 LEU A CA 1
ATOM 1601 C C . LEU A 1 207 ? 15.923 9.536 -24.421 1.00 87.88 207 LEU A C 1
ATOM 1603 O O . LEU A 1 207 ? 15.133 8.718 -24.880 1.00 87.88 207 LEU A O 1
ATOM 1607 N N . ILE A 1 208 ? 15.737 10.849 -24.544 1.00 86.44 208 ILE A N 1
ATOM 1608 C CA . ILE A 1 208 ? 14.609 11.421 -25.284 1.00 86.44 208 ILE A CA 1
ATOM 1609 C C . ILE A 1 208 ? 14.868 11.356 -26.792 1.00 86.44 208 ILE A C 1
ATOM 1611 O O . ILE A 1 208 ? 13.943 11.133 -27.575 1.00 86.44 208 ILE A O 1
ATOM 1615 N N . ASN A 1 209 ? 16.126 11.537 -27.197 1.00 88.88 209 ASN A N 1
ATOM 1616 C CA . ASN A 1 209 ? 16.526 11.560 -28.601 1.00 88.88 209 ASN A CA 1
ATOM 1617 C C . ASN A 1 209 ? 16.672 10.153 -29.206 1.00 88.88 209 ASN A C 1
ATOM 1619 O O . ASN A 1 209 ? 16.430 9.982 -30.400 1.00 88.88 209 ASN A O 1
ATOM 1623 N N . ASP A 1 210 ? 17.032 9.153 -28.399 1.00 89.56 210 ASP A N 1
ATOM 1624 C CA . ASP A 1 210 ? 17.166 7.751 -28.788 1.00 89.56 210 ASP A CA 1
ATOM 1625 C C . ASP A 1 210 ? 16.227 6.863 -27.962 1.00 89.56 210 ASP A C 1
ATOM 1627 O O . ASP A 1 210 ? 16.570 6.318 -26.908 1.00 89.56 210 ASP A O 1
ATOM 1631 N N . LYS A 1 211 ? 15.020 6.668 -28.502 1.00 85.81 211 LYS A N 1
ATOM 1632 C CA . LYS A 1 211 ? 14.003 5.786 -27.916 1.00 85.81 211 LYS A CA 1
ATOM 1633 C C . LYS A 1 211 ? 14.454 4.326 -27.819 1.00 85.81 211 LYS A C 1
ATOM 1635 O O . LYS A 1 211 ? 13.880 3.576 -27.035 1.00 85.81 211 LYS A O 1
ATOM 1640 N N . GLY A 1 212 ? 15.469 3.914 -28.583 1.00 91.94 212 GLY A N 1
ATOM 1641 C CA . GLY A 1 212 ? 16.038 2.574 -28.487 1.00 91.94 212 GLY A CA 1
ATOM 1642 C C . GLY A 1 212 ? 16.645 2.300 -27.112 1.00 91.94 212 GLY A C 1
ATOM 1643 O O . GLY A 1 212 ? 16.590 1.169 -26.639 1.00 91.94 212 GLY A O 1
ATOM 1644 N N . LEU A 1 213 ? 17.158 3.327 -26.429 1.00 92.75 213 LEU A N 1
ATOM 1645 C CA . LEU A 1 213 ? 17.704 3.187 -25.077 1.00 92.75 213 LEU A CA 1
ATOM 1646 C C . LEU A 1 213 ? 16.602 2.962 -24.036 1.00 92.75 213 LEU A C 1
ATOM 1648 O O . LEU A 1 213 ? 16.717 2.056 -23.214 1.00 92.75 213 LEU A O 1
ATOM 1652 N N . LEU A 1 214 ? 15.508 3.729 -24.112 1.00 92.62 214 LEU A N 1
ATOM 1653 C CA . LEU A 1 214 ? 14.335 3.529 -23.250 1.00 92.62 214 LEU A CA 1
ATOM 1654 C C . LEU A 1 214 ? 13.698 2.155 -23.482 1.00 92.62 214 LEU A C 1
ATOM 1656 O O . LEU A 1 214 ? 13.312 1.483 -22.528 1.00 92.62 214 LEU A O 1
ATOM 1660 N N . ALA A 1 215 ? 13.645 1.711 -24.741 1.00 95.00 215 ALA A N 1
ATOM 1661 C CA . ALA A 1 215 ? 13.129 0.396 -25.095 1.00 95.00 215 ALA A CA 1
ATOM 1662 C C . ALA A 1 215 ? 13.956 -0.740 -24.475 1.00 95.00 215 ALA A C 1
ATOM 1664 O O . ALA A 1 215 ? 13.374 -1.702 -23.986 1.00 95.00 215 ALA A O 1
ATOM 1665 N N . LYS A 1 216 ? 15.291 -0.628 -24.430 1.00 97.31 216 LYS A N 1
ATOM 1666 C CA . LYS A 1 216 ? 16.151 -1.621 -23.759 1.00 97.31 216 LYS A CA 1
ATOM 1667 C C . LYS A 1 216 ? 15.933 -1.665 -22.250 1.00 97.31 216 LYS A C 1
ATOM 1669 O O . LYS A 1 216 ? 15.945 -2.748 -21.669 1.00 97.31 216 LYS A O 1
ATOM 1674 N N . ASP A 1 217 ? 15.725 -0.510 -21.621 1.00 97.62 217 ASP A N 1
ATOM 1675 C CA . ASP A 1 217 ? 15.431 -0.446 -20.188 1.00 97.62 217 ASP A CA 1
ATOM 1676 C C . ASP A 1 217 ? 14.087 -1.116 -19.870 1.00 97.62 217 ASP A C 1
ATOM 1678 O O . ASP A 1 217 ? 13.992 -1.931 -18.952 1.00 97.62 217 ASP A O 1
ATOM 1682 N N . LEU A 1 218 ? 13.061 -0.823 -20.674 1.00 97.81 218 LEU A N 1
ATOM 1683 C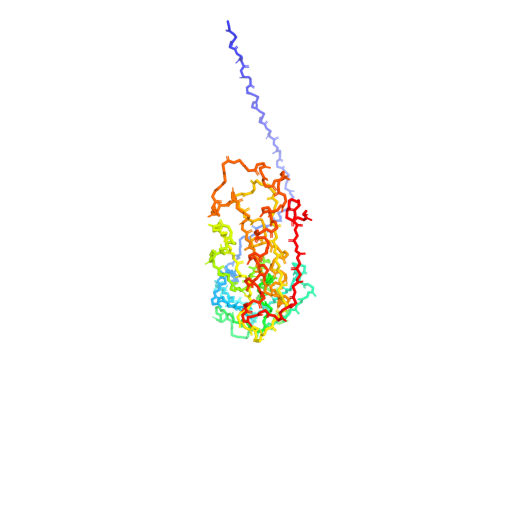 CA . LEU A 1 218 ? 11.759 -1.476 -20.568 1.00 97.81 218 LEU A CA 1
ATOM 1684 C C . LEU A 1 218 ? 11.855 -2.981 -20.855 1.00 97.81 218 LEU A C 1
ATOM 1686 O O . LEU A 1 218 ? 11.232 -3.768 -20.148 1.00 97.81 218 LEU A O 1
ATOM 1690 N N . GLN A 1 219 ? 12.645 -3.396 -21.847 1.00 98.25 219 GLN A N 1
ATOM 1691 C CA . GLN A 1 219 ? 12.823 -4.811 -22.168 1.00 98.25 219 GLN A CA 1
ATOM 1692 C C . GLN A 1 219 ? 13.402 -5.580 -20.976 1.00 98.25 219 GLN A C 1
ATOM 1694 O O . GLN A 1 219 ? 12.853 -6.612 -20.612 1.00 98.25 219 GLN A O 1
ATOM 1699 N N . ALA A 1 220 ? 14.413 -5.033 -20.291 1.00 98.69 220 ALA A N 1
ATOM 1700 C CA . ALA A 1 220 ? 14.966 -5.650 -19.083 1.00 98.69 220 ALA A CA 1
ATOM 1701 C C . ALA A 1 220 ? 13.915 -5.816 -17.967 1.00 98.69 220 ALA A C 1
ATOM 1703 O O . ALA A 1 220 ? 13.897 -6.827 -17.263 1.00 98.69 220 ALA A O 1
ATOM 1704 N N . ALA A 1 221 ? 13.014 -4.840 -17.815 1.00 98.56 221 ALA A N 1
ATOM 1705 C CA . ALA A 1 221 ? 11.904 -4.919 -16.868 1.00 98.56 221 ALA A CA 1
ATOM 1706 C C . ALA A 1 221 ? 10.854 -5.970 -17.274 1.00 98.56 221 ALA A C 1
ATOM 1708 O O . ALA A 1 221 ? 10.356 -6.701 -16.417 1.00 98.56 221 ALA A O 1
ATOM 1709 N N . ILE A 1 222 ? 10.528 -6.062 -18.567 1.00 98.44 222 ILE A N 1
ATOM 1710 C CA . ILE A 1 222 ? 9.603 -7.063 -19.116 1.00 98.44 222 ILE A CA 1
ATOM 1711 C C . ILE A 1 222 ? 10.169 -8.474 -18.949 1.00 98.44 222 ILE A C 1
ATOM 1713 O O . ILE A 1 222 ? 9.447 -9.355 -18.487 1.00 98.44 222 ILE A O 1
ATOM 1717 N N . ASP A 1 223 ? 11.441 -8.683 -19.285 1.00 98.00 223 ASP A N 1
ATOM 1718 C CA . ASP A 1 223 ? 12.105 -9.986 -19.189 1.0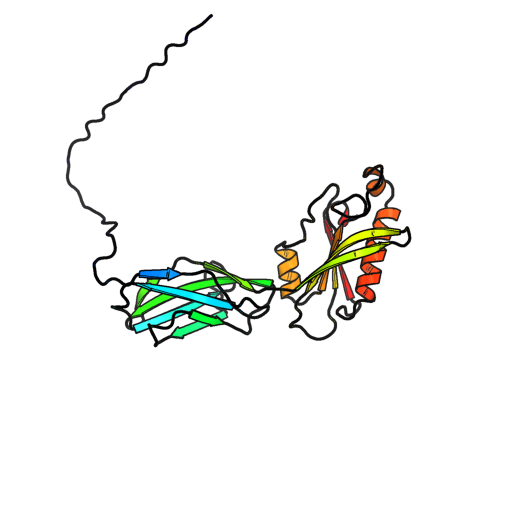0 98.00 223 ASP A CA 1
ATOM 1719 C C . ASP A 1 223 ? 12.111 -10.478 -17.743 1.00 98.00 223 ASP A C 1
ATOM 1721 O O . ASP A 1 223 ? 11.623 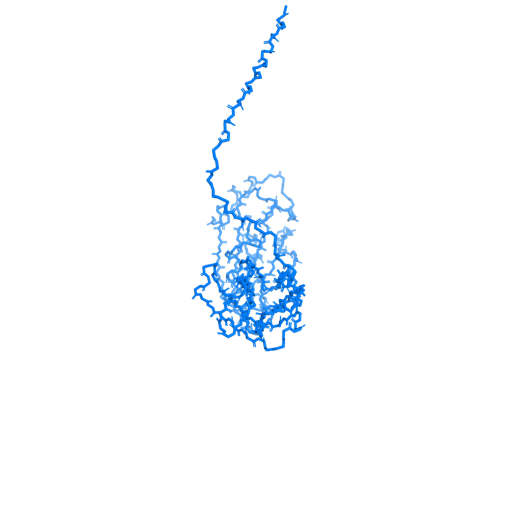-11.572 -17.461 1.00 98.00 223 ASP A O 1
ATOM 1725 N N . TYR A 1 224 ? 12.529 -9.621 -16.805 1.00 98.31 224 TYR A N 1
ATOM 1726 C CA . TYR A 1 224 ? 12.474 -9.940 -15.381 1.00 98.31 224 TYR A CA 1
ATOM 1727 C C . TYR A 1 224 ? 11.063 -10.312 -14.924 1.00 98.31 224 TYR A C 1
ATOM 1729 O O . TYR A 1 224 ? 10.883 -11.327 -14.257 1.00 98.31 224 TYR A O 1
ATOM 1737 N N . MET A 1 225 ? 10.050 -9.520 -15.290 1.00 98.38 225 MET A N 1
ATOM 1738 C CA . MET A 1 225 ? 8.673 -9.794 -14.877 1.00 98.38 225 MET A CA 1
ATOM 1739 C C . MET A 1 225 ? 8.114 -11.073 -15.503 1.00 98.38 225 MET A C 1
ATOM 1741 O O . MET A 1 225 ? 7.336 -11.754 -14.851 1.00 98.38 225 MET A O 1
ATOM 1745 N N . ASN A 1 226 ? 8.495 -11.426 -16.731 1.00 97.44 226 ASN A N 1
ATOM 1746 C CA . ASN A 1 226 ? 8.056 -12.670 -17.369 1.00 97.44 226 ASN A CA 1
ATOM 1747 C C . ASN A 1 226 ? 8.699 -13.919 -16.751 1.00 97.44 226 ASN A C 1
ATOM 1749 O O . ASN A 1 226 ? 8.084 -14.984 -16.758 1.00 97.44 226 ASN A O 1
ATOM 1753 N N . GLU A 1 227 ? 9.920 -13.797 -16.233 1.00 96.50 227 GLU A N 1
ATOM 1754 C CA . GLU A 1 227 ? 10.645 -14.892 -15.579 1.00 96.50 227 GLU A CA 1
ATOM 1755 C C . GLU A 1 227 ? 10.335 -15.005 -14.077 1.00 96.50 227 GLU A C 1
ATOM 1757 O O . GLU A 1 227 ? 10.634 -16.026 -13.454 1.00 96.50 227 GLU A O 1
ATOM 1762 N N . HIS A 1 228 ? 9.727 -13.976 -13.482 1.00 97.31 228 HIS A N 1
ATOM 1763 C CA . HIS A 1 228 ? 9.454 -13.936 -12.052 1.00 97.31 228 HIS A CA 1
ATOM 1764 C C . HIS A 1 228 ? 8.337 -14.908 -11.645 1.00 97.31 228 HIS A C 1
ATOM 1766 O O . HIS A 1 228 ? 7.217 -14.838 -12.146 1.00 97.31 228 HIS A O 1
ATOM 1772 N N . GLU A 1 229 ? 8.589 -15.756 -10.642 1.00 96.62 229 GLU A N 1
ATOM 1773 C CA . GLU A 1 229 ? 7.659 -16.821 -10.221 1.00 96.62 229 GLU A CA 1
ATOM 1774 C C . GLU A 1 229 ? 6.280 -16.317 -9.754 1.00 96.62 229 GLU A C 1
ATOM 1776 O O . GLU A 1 229 ? 5.268 -17.006 -9.894 1.00 96.62 229 GLU A O 1
ATOM 1781 N N . LEU A 1 230 ? 6.225 -15.093 -9.220 1.00 97.56 230 LEU A N 1
ATOM 1782 C CA . LEU A 1 230 ? 4.978 -14.458 -8.781 1.00 97.56 230 LEU A CA 1
ATOM 1783 C C . LEU A 1 230 ? 4.126 -13.911 -9.935 1.00 97.56 230 LEU A C 1
ATOM 1785 O O . LEU A 1 230 ? 2.985 -13.515 -9.701 1.00 97.56 230 LEU A O 1
ATOM 1789 N N . VAL A 1 231 ? 4.641 -13.859 -11.163 1.00 97.88 231 VAL A N 1
ATOM 1790 C CA . VAL A 1 231 ? 3.976 -13.196 -12.288 1.00 97.88 231 VAL A CA 1
ATOM 1791 C C . VAL A 1 231 ? 3.428 -14.230 -13.268 1.00 97.88 231 VAL A C 1
ATOM 1793 O O . VAL A 1 231 ? 4.117 -15.146 -13.698 1.00 97.88 231 VAL A O 1
ATOM 1796 N N . SER A 1 232 ? 2.153 -14.108 -13.638 1.00 92.69 232 SER A N 1
ATOM 1797 C CA . SER A 1 232 ? 1.448 -15.088 -14.483 1.00 92.69 232 SER A CA 1
ATOM 1798 C C . SER A 1 232 ? 1.681 -14.914 -15.994 1.00 92.69 232 SER A C 1
ATOM 1800 O O . SER A 1 232 ? 0.939 -15.473 -16.801 1.00 92.69 232 SER A O 1
ATOM 1802 N N . GLY A 1 233 ? 2.661 -14.099 -16.395 1.00 83.00 233 GLY A N 1
ATOM 1803 C CA . GLY A 1 233 ? 2.940 -13.739 -17.793 1.00 83.00 233 GLY A CA 1
ATOM 1804 C C . GLY A 1 233 ? 1.968 -12.723 -18.414 1.00 83.00 233 GLY A C 1
ATOM 1805 O O . GLY A 1 233 ? 2.147 -12.322 -19.560 1.00 83.00 233 GLY A O 1
ATOM 1806 N N . THR A 1 234 ? 0.939 -12.273 -17.684 1.00 93.75 234 THR A N 1
ATOM 1807 C CA . THR A 1 234 ? 0.112 -11.124 -18.094 1.00 93.75 234 THR A CA 1
ATOM 1808 C C . THR A 1 234 ? 0.701 -9.848 -17.512 1.00 93.75 234 THR A C 1
ATOM 1810 O O . THR A 1 234 ? 0.781 -9.722 -16.290 1.00 93.75 234 THR A O 1
ATOM 1813 N N . LEU A 1 235 ? 1.073 -8.900 -18.376 1.00 97.81 235 LEU A N 1
ATOM 1814 C CA . LEU A 1 235 ? 1.674 -7.629 -17.977 1.00 97.81 235 LEU A CA 1
ATOM 1815 C C . LEU A 1 235 ? 0.818 -6.439 -18.411 1.00 97.81 235 LEU A C 1
ATOM 1817 O O . LEU A 1 235 ? 0.403 -6.341 -19.565 1.00 97.81 235 LEU A O 1
ATOM 1821 N N . GLY A 1 236 ? 0.600 -5.510 -17.483 1.00 98.06 236 GLY A N 1
ATOM 1822 C CA . GLY A 1 236 ? 0.172 -4.146 -17.772 1.00 98.06 236 GLY A CA 1
ATOM 1823 C C . GLY A 1 236 ? 1.346 -3.172 -17.678 1.00 98.06 236 GLY A C 1
ATOM 1824 O O . GLY A 1 236 ? 2.285 -3.380 -16.910 1.00 98.06 236 GLY A O 1
ATOM 1825 N N . LEU A 1 237 ? 1.285 -2.087 -18.447 1.00 98.06 237 LEU A N 1
ATOM 1826 C CA . LEU A 1 237 ? 2.284 -1.019 -18.446 1.00 98.06 237 LEU A CA 1
ATOM 1827 C C . LEU A 1 237 ? 1.604 0.298 -18.066 1.00 98.06 237 LEU A C 1
ATOM 1829 O O . LEU A 1 237 ? 0.560 0.640 -18.620 1.00 98.06 237 LEU A O 1
ATOM 1833 N N . ILE A 1 238 ? 2.198 1.039 -17.133 1.00 97.94 238 ILE A N 1
ATOM 1834 C CA . ILE A 1 238 ? 1.755 2.375 -16.727 1.00 97.94 238 ILE A CA 1
ATOM 1835 C C . ILE A 1 238 ? 2.949 3.313 -16.836 1.00 97.94 238 ILE A C 1
ATOM 1837 O O . ILE A 1 238 ? 4.027 3.013 -16.331 1.00 97.94 238 ILE A O 1
ATOM 1841 N N . GLY A 1 239 ? 2.757 4.460 -17.477 1.00 96.06 239 GLY A N 1
ATOM 1842 C CA . GLY A 1 239 ? 3.814 5.434 -17.710 1.00 96.06 239 GLY A CA 1
ATOM 1843 C C . GLY A 1 239 ? 3.333 6.860 -17.503 1.00 96.06 239 GLY A C 1
ATOM 1844 O O . GLY A 1 239 ? 2.191 7.185 -17.824 1.00 96.06 239 GLY A O 1
ATOM 1845 N N . GLY A 1 240 ? 4.213 7.713 -16.983 1.00 93.00 240 GLY A N 1
ATOM 1846 C CA . GLY A 1 240 ? 4.027 9.164 -16.966 1.00 93.00 240 GLY A CA 1
ATOM 1847 C C . GLY A 1 240 ? 5.064 9.847 -17.853 1.00 93.00 240 GLY A C 1
ATOM 1848 O O . GLY A 1 240 ? 6.250 9.528 -17.762 1.00 93.00 240 GLY A O 1
ATOM 1849 N N . SER A 1 241 ? 4.645 10.809 -18.684 1.00 94.00 241 SER A N 1
ATOM 1850 C CA . SER A 1 241 ? 5.546 11.597 -19.542 1.00 94.00 241 SER A CA 1
ATOM 1851 C C . SER A 1 241 ? 6.473 10.695 -20.379 1.00 94.00 241 SER A C 1
ATOM 1853 O O . SER A 1 241 ? 5.970 9.894 -21.160 1.00 94.00 241 SER A O 1
ATOM 1855 N N . MET A 1 242 ? 7.799 10.769 -20.202 1.00 93.38 242 MET A N 1
ATOM 1856 C CA . MET A 1 242 ? 8.774 9.877 -20.847 1.00 93.38 242 MET A CA 1
ATOM 1857 C C . MET A 1 242 ? 8.433 8.394 -20.676 1.00 93.38 242 MET A C 1
ATOM 1859 O O . MET A 1 242 ? 8.546 7.649 -21.638 1.00 93.38 242 MET A O 1
ATOM 1863 N N . GLY A 1 243 ? 7.976 7.969 -19.497 1.00 92.50 243 GLY A N 1
ATOM 1864 C CA . GLY A 1 243 ? 7.597 6.577 -19.262 1.00 92.50 243 GLY A CA 1
ATOM 1865 C C . GLY A 1 243 ? 6.378 6.112 -20.066 1.00 92.50 243 GLY A C 1
ATOM 1866 O O . GLY A 1 243 ? 6.094 4.921 -20.075 1.00 92.50 243 GLY A O 1
ATOM 1867 N N . ALA A 1 244 ? 5.631 7.022 -20.701 1.00 91.75 244 ALA A N 1
ATOM 1868 C CA . ALA A 1 244 ? 4.481 6.701 -21.549 1.00 91.75 244 ALA A CA 1
ATOM 1869 C C . ALA A 1 244 ? 4.806 6.665 -23.057 1.00 91.75 244 ALA A C 1
ATOM 1871 O O . ALA A 1 244 ? 3.922 6.325 -23.845 1.00 91.75 244 ALA A O 1
ATOM 1872 N N . ILE A 1 245 ? 6.017 7.073 -23.461 1.00 82.75 245 ILE A N 1
ATOM 1873 C CA . ILE A 1 245 ? 6.462 7.207 -24.864 1.00 82.75 245 ILE A CA 1
ATOM 1874 C C . ILE A 1 245 ? 7.227 5.963 -25.302 1.00 82.75 245 ILE A C 1
ATOM 1876 O O . ILE A 1 245 ? 7.068 5.598 -26.492 1.00 82.75 245 ILE A O 1
#

Radius of gyration: 27.69 Å; chains: 1; bounding box: 53×77×67 Å

Foldseek 3Di:
DDDDDDDDDDDDDPDDDDDDDDDDPDDDPPQQKDKAWDDWAPAAQFKIKTFIDIDNLDDFQKKKKFKALDQVSPHTPDIDIDSPSVDGMDMDGRHQGLGKIKMKIFGHHPRHTSDIDDIDIDHHYWDKDWDWFAFPVGKTKTKIKIAHPVDDFADAEEEEAAAQPEQDGCLVSDPVVSVCRSVTYTYMYIYQECHHPIPRDPDSCCCVVDVVSVVRVVVSVLVCLCPDGRHPSHYHYHYDHSSVD

Sequence (245 aa):
MHHKLLYIFLLVFLASSCDMGGEGGGEPGPGTPVLKILEPSAMSETGFQLNWSILNPAGFNTIEVLVSEDEEMTKIVKFMELNDISAPYVIFDGLKGATTYFYKVSLKNQGSIVVESDLKRVETSFKMESFNLLTEDSYSLSSKLAYLESITGSRPGIIMMHEFGVWVNPWVGSALLKQLVAEGYVCLTFFFRGHGTSTPVDDLMTLINDKGLLAKDLQAAIDYMNEHELVSGTLGLIGGSMGAI

Secondary structure (DSSP, 8-state):
--------------PPP--------PPPPTT--EEEEEEEEEEETTEEEEEEEEES--S-SEEEEEEESSTTS-SEEEEEEES-TT--EEEE-SPPTT-EEEEEEEEEETTEEEEEPPPEEEE---EEEEEEEE-TT--EEEEEEEE-TTS-S-EEEEEEEPPTT-SS-TTTT-HHHHHHHHTT-EEEEEPPTTSTTSPP-S-THHHHH-HHHHHHHHHHHHHHHHH-TTEEEEEEEEE-GGGG-

pLDDT: mean 89.22, std 19.07, range [30.09, 98.81]